Protein AF-A0A268THH8-F1 (afdb_monomer_lite)

Structure (mmCIF, N/CA/C/O backbone):
data_AF-A0A268THH8-F1
#
_entry.id   AF-A0A268THH8-F1
#
loop_
_atom_site.group_PDB
_atom_site.id
_atom_site.type_symbol
_atom_site.label_atom_id
_atom_site.label_alt_id
_atom_site.label_comp_id
_atom_site.label_asym_id
_atom_site.label_entity_id
_atom_site.label_seq_id
_atom_site.pdbx_PDB_ins_code
_atom_site.Cartn_x
_atom_site.Cartn_y
_atom_site.Cartn_z
_atom_site.occupancy
_atom_site.B_iso_or_equiv
_atom_site.auth_seq_id
_atom_site.auth_comp_id
_atom_site.auth_asym_id
_atom_site.auth_atom_id
_atom_site.pdbx_PDB_model_num
ATOM 1 N N . MET A 1 1 ? 38.095 21.723 -125.539 1.00 43.06 1 MET A N 1
ATOM 2 C CA . MET A 1 1 ? 37.570 22.147 -124.228 1.00 43.06 1 MET A CA 1
ATOM 3 C C . MET A 1 1 ? 36.608 21.056 -123.810 1.00 43.06 1 MET A C 1
ATOM 5 O O . MET A 1 1 ? 35.495 21.063 -124.298 1.00 43.06 1 MET A O 1
ATOM 9 N N . GLU A 1 2 ? 37.056 20.049 -123.059 1.00 25.75 2 GLU A N 1
ATOM 10 C CA . GLU A 1 2 ? 36.154 18.984 -122.608 1.00 25.75 2 GLU A CA 1
ATOM 11 C C . GLU A 1 2 ? 36.710 18.258 -121.380 1.00 25.75 2 GLU A C 1
ATOM 13 O O . GLU A 1 2 ? 37.917 18.164 -121.167 1.00 25.75 2 GLU A O 1
ATOM 18 N N . SER A 1 3 ? 35.766 17.885 -120.527 1.00 27.11 3 SER A N 1
ATOM 19 C CA . SER A 1 3 ? 35.849 17.732 -119.078 1.00 27.11 3 SER A CA 1
ATOM 20 C C . SER A 1 3 ? 36.707 16.555 -118.596 1.00 27.11 3 SER A C 1
ATOM 22 O O . SER A 1 3 ? 36.557 15.421 -119.047 1.00 27.11 3 SER A O 1
ATOM 24 N N . LYS A 1 4 ? 37.564 16.822 -117.601 1.00 27.62 4 LYS A N 1
ATOM 25 C CA . LYS A 1 4 ? 38.301 15.819 -116.823 1.00 27.62 4 LYS A CA 1
ATOM 26 C C . LYS A 1 4 ? 37.377 15.293 -115.716 1.00 27.62 4 LYS A C 1
ATOM 28 O O . LYS A 1 4 ? 37.029 16.037 -114.802 1.00 27.62 4 LYS A O 1
ATOM 33 N N . LYS A 1 5 ? 36.984 14.018 -115.785 1.00 30.06 5 LYS A N 1
ATOM 34 C CA . LYS A 1 5 ? 36.234 13.336 -114.717 1.00 30.06 5 LYS A CA 1
ATOM 35 C C . LYS A 1 5 ? 37.230 12.652 -113.775 1.00 30.06 5 LYS A C 1
ATOM 37 O O . LYS A 1 5 ? 37.920 11.721 -114.179 1.00 30.06 5 LYS A O 1
ATOM 42 N N . THR A 1 6 ? 37.323 13.138 -112.540 1.00 28.67 6 THR A N 1
ATOM 43 C CA . THR A 1 6 ? 38.153 12.558 -111.473 1.00 28.67 6 THR A CA 1
ATOM 44 C C . THR A 1 6 ? 37.321 11.558 -110.670 1.00 28.67 6 THR A C 1
ATOM 46 O O . THR A 1 6 ? 36.225 11.889 -110.223 1.00 28.67 6 THR A O 1
ATOM 49 N N . LEU A 1 7 ? 37.842 10.344 -110.487 1.00 25.58 7 LEU A N 1
ATOM 50 C CA . LEU A 1 7 ? 37.339 9.345 -109.542 1.00 25.58 7 LEU A CA 1
ATOM 51 C C . LEU A 1 7 ? 38.222 9.397 -108.291 1.00 25.58 7 LEU A C 1
ATOM 53 O O . LEU A 1 7 ? 39.427 9.176 -108.384 1.00 25.58 7 LEU A O 1
ATOM 57 N N . THR A 1 8 ? 37.620 9.688 -107.139 1.00 30.06 8 THR A N 1
ATOM 58 C CA . THR A 1 8 ? 38.293 9.710 -105.833 1.00 30.06 8 THR A CA 1
ATOM 59 C C . THR A 1 8 ? 37.638 8.657 -104.939 1.00 30.06 8 THR A C 1
ATOM 61 O O . THR A 1 8 ? 36.431 8.717 -104.712 1.00 30.06 8 THR A O 1
ATOM 64 N N . LEU A 1 9 ? 38.415 7.684 -104.453 1.00 33.16 9 LEU A N 1
ATOM 65 C CA . LEU A 1 9 ? 37.983 6.654 -103.497 1.00 33.16 9 LEU A CA 1
ATOM 66 C C . LEU A 1 9 ? 38.322 7.098 -102.060 1.00 33.16 9 LEU A C 1
ATOM 68 O O . LEU A 1 9 ? 39.436 7.543 -101.799 1.00 33.16 9 LEU A O 1
ATOM 72 N N . SER A 1 10 ? 37.363 6.982 -101.135 1.00 35.00 10 SER A N 1
ATOM 73 C CA . SER A 1 10 ? 37.462 7.384 -99.720 1.00 35.00 10 SER A CA 1
ATOM 74 C C . SER A 1 10 ? 37.793 6.195 -98.799 1.00 35.00 10 SER A C 1
ATOM 76 O O . SER A 1 10 ? 36.967 5.293 -98.677 1.00 35.00 10 SER A O 1
ATOM 78 N N . GLY A 1 11 ? 38.958 6.198 -98.132 1.00 38.00 11 GLY A N 1
ATOM 79 C CA . GLY A 1 11 ? 39.484 5.053 -97.360 1.00 38.00 11 GLY A CA 1
ATOM 80 C C . GLY A 1 11 ? 39.264 5.037 -95.833 1.00 38.00 11 GLY A C 1
ATOM 81 O O . GLY A 1 11 ? 39.164 3.954 -95.270 1.00 38.00 11 GLY A O 1
ATOM 82 N N . ASP A 1 12 ? 39.111 6.173 -95.141 1.00 41.56 12 ASP A N 1
ATOM 83 C CA . ASP A 1 12 ? 39.174 6.175 -93.656 1.00 41.56 12 ASP A CA 1
ATOM 84 C C . ASP A 1 12 ? 37.846 5.883 -92.929 1.00 41.56 12 ASP A C 1
ATOM 86 O O . ASP A 1 12 ? 37.828 5.362 -91.812 1.00 41.56 12 ASP A O 1
ATOM 90 N N . LYS A 1 13 ? 36.695 6.163 -93.553 1.00 43.41 13 LYS A N 1
ATOM 91 C CA . LYS A 1 13 ? 35.380 5.829 -92.967 1.00 43.41 13 LYS A CA 1
ATOM 92 C C . LYS A 1 13 ? 35.040 4.342 -93.080 1.00 43.41 13 LYS A C 1
ATOM 94 O O . LYS A 1 13 ? 34.361 3.808 -92.214 1.00 43.41 13 LYS A O 1
ATOM 99 N N . LEU A 1 14 ? 35.519 3.674 -94.128 1.00 41.09 14 LEU A N 1
ATOM 100 C CA . LEU A 1 14 ? 35.218 2.262 -94.366 1.00 41.09 14 LEU A CA 1
ATOM 101 C C . LEU A 1 14 ? 35.964 1.347 -93.389 1.00 41.09 14 LEU A C 1
ATOM 103 O O . LEU A 1 14 ? 35.382 0.366 -92.942 1.00 41.09 14 LEU A O 1
ATOM 107 N N . LEU A 1 15 ? 37.197 1.690 -92.993 1.00 43.69 15 LEU A N 1
ATOM 108 C CA . LEU A 1 15 ? 37.940 0.929 -91.982 1.00 43.69 15 LEU A CA 1
ATOM 109 C C . LEU A 1 15 ? 37.315 1.028 -90.583 1.00 43.69 15 LEU A C 1
ATOM 111 O O . LEU A 1 15 ? 37.292 0.032 -89.866 1.00 43.69 15 LEU A O 1
ATOM 115 N N . SER A 1 16 ? 36.781 2.191 -90.193 1.00 57.25 16 SER A N 1
ATOM 116 C CA . SER A 1 16 ? 36.163 2.351 -88.868 1.00 57.25 16 SER A CA 1
ATOM 117 C C . SER A 1 16 ? 34.800 1.666 -88.766 1.00 57.25 16 SER A C 1
ATOM 119 O O . SER A 1 16 ? 34.528 1.035 -87.749 1.00 57.25 16 SER A O 1
ATOM 121 N N . GLU A 1 17 ? 33.979 1.702 -89.818 1.00 61.44 17 GLU A N 1
ATOM 122 C CA . GLU A 1 17 ? 32.711 0.958 -89.858 1.00 61.44 17 GLU A CA 1
ATOM 123 C C . GLU A 1 17 ? 32.930 -0.555 -90.006 1.00 61.44 17 GLU A C 1
ATOM 125 O O . GLU A 1 17 ? 32.267 -1.333 -89.326 1.00 61.44 17 GLU A O 1
ATOM 130 N N . ALA A 1 18 ? 33.918 -0.992 -90.797 1.00 60.06 18 ALA A N 1
ATOM 131 C CA . ALA A 1 18 ? 34.290 -2.405 -90.874 1.00 60.06 18 ALA A CA 1
ATOM 132 C C . ALA A 1 18 ? 34.824 -2.935 -89.534 1.00 60.06 18 ALA A C 1
ATOM 134 O O . ALA A 1 18 ? 34.497 -4.051 -89.152 1.00 60.06 18 ALA A O 1
ATOM 135 N N . MET A 1 19 ? 35.602 -2.139 -88.792 1.00 61.25 19 MET A N 1
ATOM 136 C CA . MET A 1 19 ? 36.113 -2.520 -87.470 1.00 61.25 19 MET A CA 1
ATOM 137 C C . MET A 1 19 ? 35.009 -2.542 -86.405 1.00 61.25 19 MET A C 1
ATOM 139 O O . MET A 1 19 ? 34.979 -3.436 -85.563 1.00 61.25 19 MET A O 1
ATOM 143 N N . LYS A 1 20 ? 34.077 -1.586 -86.458 1.00 67.94 20 LYS A N 1
ATOM 144 C CA . LYS A 1 20 ? 32.868 -1.573 -85.625 1.00 67.94 20 LYS A CA 1
ATOM 145 C C . LYS A 1 20 ? 32.012 -2.813 -85.861 1.00 67.94 20 LYS A C 1
ATOM 147 O O . LYS A 1 20 ? 31.662 -3.507 -84.909 1.00 67.94 20 LYS A O 1
ATOM 152 N N . GLU A 1 21 ? 31.743 -3.133 -87.124 1.00 71.00 21 GLU A N 1
ATOM 153 C CA . GLU A 1 21 ? 30.972 -4.321 -87.479 1.00 71.00 21 GLU A CA 1
ATOM 154 C C . GLU A 1 21 ? 31.738 -5.609 -87.141 1.00 71.00 21 GLU A C 1
ATOM 156 O O . GLU A 1 21 ? 31.138 -6.552 -86.631 1.00 71.00 21 GLU A O 1
ATOM 161 N N . ALA A 1 22 ? 33.064 -5.643 -87.319 1.00 70.56 22 ALA A N 1
ATOM 162 C CA . ALA A 1 22 ? 33.905 -6.774 -86.927 1.00 70.56 22 ALA A CA 1
ATOM 163 C C . ALA A 1 22 ? 33.900 -7.010 -85.410 1.00 70.56 22 ALA A C 1
ATOM 165 O O . ALA A 1 22 ? 33.814 -8.154 -84.983 1.00 70.56 22 ALA A O 1
ATOM 166 N N . LEU A 1 23 ? 33.932 -5.960 -84.583 1.00 70.44 23 LEU A N 1
ATOM 167 C CA . LEU A 1 23 ? 33.828 -6.107 -83.128 1.00 70.44 23 LEU A CA 1
ATOM 168 C C . LEU A 1 23 ? 32.426 -6.565 -82.724 1.00 70.44 23 LEU A C 1
ATOM 170 O O . LEU A 1 23 ? 32.294 -7.546 -82.000 1.00 70.44 23 LEU A O 1
ATOM 174 N N . LYS A 1 24 ? 31.386 -5.917 -83.258 1.00 77.50 24 LYS A N 1
ATOM 175 C CA . LYS A 1 24 ? 29.979 -6.249 -83.001 1.00 77.50 24 LYS A CA 1
ATOM 176 C C . LYS A 1 24 ? 29.630 -7.695 -83.365 1.00 77.50 24 LYS A C 1
ATOM 178 O O . LYS A 1 24 ? 28.868 -8.344 -82.649 1.00 77.50 24 LYS A O 1
ATOM 183 N N . THR A 1 25 ? 30.144 -8.185 -84.493 1.00 78.00 25 THR A N 1
ATOM 184 C CA . THR A 1 25 ? 29.835 -9.525 -85.013 1.00 78.00 25 THR A CA 1
ATOM 185 C C . THR A 1 25 ? 30.842 -10.589 -84.596 1.00 78.00 25 THR A C 1
ATOM 187 O O . THR A 1 25 ? 30.460 -11.758 -84.559 1.00 78.00 25 THR A O 1
ATOM 190 N N . GLY A 1 26 ? 32.078 -10.204 -84.275 1.00 78.81 26 GLY A N 1
ATOM 191 C CA . GLY A 1 26 ? 33.175 -11.103 -83.922 1.00 78.81 26 GLY A CA 1
ATOM 192 C C . GLY A 1 26 ? 33.087 -11.653 -82.505 1.00 78.81 26 GLY A C 1
ATOM 193 O O . GLY A 1 26 ? 33.489 -12.788 -82.288 1.00 78.81 26 GLY A O 1
ATOM 194 N N . VAL A 1 27 ? 32.505 -10.906 -81.561 1.00 83.38 27 VAL A N 1
ATOM 195 C CA . VAL A 1 27 ? 32.244 -11.415 -80.209 1.00 83.38 27 VAL A CA 1
ATOM 196 C C . VAL A 1 27 ? 30.966 -12.254 -80.210 1.00 83.38 27 VAL A C 1
ATOM 198 O O . VAL A 1 27 ? 29.888 -11.760 -80.555 1.00 83.38 27 VAL A O 1
ATOM 201 N N . LYS A 1 28 ? 31.078 -13.518 -79.801 1.00 85.81 28 LYS A N 1
ATOM 202 C CA . LYS A 1 28 ? 29.965 -14.481 -79.814 1.00 85.81 28 LYS A CA 1
ATOM 203 C C . LYS A 1 28 ? 29.727 -15.164 -78.486 1.00 85.81 28 LYS A C 1
ATOM 205 O O . LYS A 1 28 ? 28.576 -15.449 -78.174 1.00 85.81 28 LYS A O 1
ATOM 210 N N . ASN A 1 29 ? 30.776 -15.361 -77.697 1.00 87.75 29 ASN A N 1
ATOM 211 C CA . ASN A 1 29 ? 30.672 -15.991 -76.389 1.00 87.75 29 ASN A CA 1
ATOM 212 C C . ASN A 1 29 ? 31.279 -15.082 -75.318 1.00 87.75 29 ASN A C 1
ATOM 214 O O . ASN A 1 29 ? 32.017 -14.139 -75.611 1.00 87.75 29 ASN A O 1
ATOM 218 N N . PHE A 1 30 ? 30.974 -15.379 -74.064 1.00 87.88 30 PHE A N 1
ATOM 219 C CA . PHE A 1 30 ? 31.673 -14.819 -72.919 1.00 87.88 30 PHE A CA 1
ATOM 220 C C . PHE A 1 30 ? 32.056 -15.926 -71.946 1.00 87.88 30 PHE A C 1
ATOM 222 O O . PHE A 1 30 ? 31.345 -16.926 -71.845 1.00 87.88 30 PHE A O 1
ATOM 229 N N . SER A 1 31 ? 33.141 -15.726 -71.200 1.00 87.81 31 SER A N 1
ATOM 230 C CA . SER A 1 31 ? 33.488 -16.569 -70.055 1.00 87.81 31 SER A CA 1
ATOM 231 C C . SER A 1 31 ? 33.681 -15.739 -68.794 1.00 87.81 31 SER A C 1
ATOM 233 O O . SER A 1 31 ? 34.175 -14.612 -68.837 1.00 87.81 31 SER A O 1
ATOM 235 N N . LEU A 1 32 ? 33.307 -16.307 -67.654 1.00 87.12 32 LEU A N 1
ATOM 236 C CA . LEU A 1 32 ? 33.483 -15.707 -66.337 1.00 87.12 32 LEU A CA 1
ATOM 237 C C . LEU A 1 32 ? 34.675 -16.351 -65.644 1.00 87.12 32 LEU A C 1
ATOM 239 O O . LEU A 1 32 ? 34.735 -17.574 -65.547 1.00 87.12 32 LEU A O 1
ATOM 243 N N . LEU A 1 33 ? 35.601 -15.538 -65.141 1.00 87.81 33 LEU A N 1
ATOM 244 C CA . LEU A 1 33 ? 36.728 -16.003 -64.337 1.00 87.81 33 LEU A CA 1
ATOM 245 C C . LEU A 1 33 ? 36.459 -15.707 -62.870 1.00 87.81 33 LEU A C 1
ATOM 247 O O . LEU A 1 33 ? 36.133 -14.569 -62.514 1.00 87.81 33 LEU A O 1
ATOM 251 N N . GLY A 1 34 ? 36.624 -16.708 -62.012 1.00 87.44 34 GLY A N 1
ATOM 252 C CA . GLY A 1 34 ? 36.290 -16.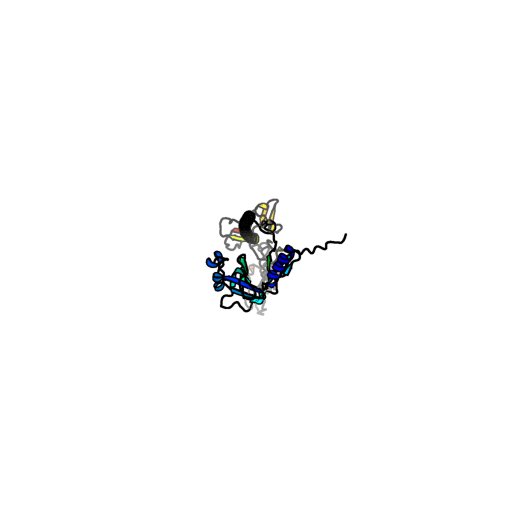560 -60.605 1.00 87.44 34 GLY A CA 1
ATOM 253 C C . GLY A 1 34 ? 36.880 -17.609 -59.674 1.00 87.44 34 GLY A C 1
ATOM 254 O O . GLY A 1 34 ? 37.457 -18.607 -60.095 1.00 87.44 34 GLY A O 1
ATOM 255 N N . ALA A 1 35 ? 36.709 -17.362 -58.378 1.00 86.88 35 ALA A N 1
ATOM 256 C CA . ALA A 1 35 ? 37.204 -18.202 -57.294 1.00 86.88 35 ALA A CA 1
ATOM 257 C C . ALA A 1 35 ? 36.156 -18.353 -56.183 1.00 86.88 35 ALA A C 1
ATOM 259 O O . ALA A 1 35 ? 35.132 -17.670 -56.158 1.00 86.88 35 ALA A O 1
ATOM 260 N N . LYS A 1 36 ? 36.398 -19.268 -55.239 1.00 84.19 36 LYS A N 1
ATOM 261 C CA . LYS A 1 36 ? 35.507 -19.482 -54.082 1.00 84.19 36 LYS A CA 1
ATOM 262 C C . LYS A 1 36 ? 35.609 -18.380 -53.030 1.00 84.19 36 LYS A C 1
ATOM 264 O O . LYS A 1 36 ? 34.685 -18.197 -52.247 1.00 84.19 36 LYS A O 1
ATOM 269 N N . THR A 1 37 ? 36.732 -17.673 -52.981 1.00 83.75 37 THR A N 1
ATOM 270 C CA . THR A 1 37 ? 36.989 -16.633 -51.983 1.00 83.75 37 THR A CA 1
ATOM 271 C C . THR A 1 37 ? 37.084 -15.274 -52.660 1.00 83.75 37 THR A C 1
ATOM 273 O O . THR A 1 37 ? 37.386 -15.173 -53.845 1.00 83.75 37 THR A O 1
ATOM 276 N N . SER A 1 38 ? 36.830 -14.218 -51.893 1.00 83.62 38 SER A N 1
ATOM 277 C CA . SER A 1 38 ? 36.920 -12.828 -52.352 1.00 83.62 38 SER A CA 1
ATOM 278 C C . SER A 1 38 ? 38.344 -12.256 -52.329 1.00 83.62 38 SER A C 1
ATOM 280 O O . SER A 1 38 ? 38.541 -11.092 -52.700 1.00 83.62 38 SER A O 1
ATOM 282 N N . ASN A 1 39 ? 39.337 -13.065 -51.935 1.00 86.00 39 ASN A N 1
ATOM 283 C CA . ASN A 1 39 ? 40.746 -12.691 -51.795 1.00 86.00 39 ASN A CA 1
ATOM 284 C C . ASN A 1 39 ? 41.694 -13.699 -52.475 1.00 86.00 39 ASN A C 1
ATOM 286 O O . ASN A 1 39 ? 42.775 -13.967 -51.960 1.00 86.00 39 ASN A O 1
ATOM 290 N N . ASP A 1 40 ? 41.294 -14.280 -53.606 1.00 85.38 40 ASP A N 1
ATOM 291 C CA . ASP A 1 40 ? 42.174 -15.149 -54.392 1.00 85.38 40 ASP A CA 1
ATOM 292 C C . ASP A 1 40 ? 43.378 -14.355 -54.938 1.00 85.38 40 ASP A C 1
ATOM 294 O O . ASP A 1 40 ? 43.222 -13.480 -55.790 1.00 85.38 40 ASP A O 1
ATOM 298 N N . GLU A 1 41 ? 44.579 -14.611 -54.410 1.00 84.50 41 GLU A N 1
ATOM 299 C CA . GLU A 1 41 ? 45.791 -13.852 -54.754 1.00 84.50 41 GLU A CA 1
ATOM 300 C C . GLU A 1 41 ? 46.227 -14.046 -56.212 1.00 84.50 41 GLU A C 1
ATOM 302 O O . GLU A 1 41 ? 46.845 -13.147 -56.786 1.00 84.50 41 GLU A O 1
ATOM 307 N N . THR A 1 42 ? 45.894 -15.186 -56.824 1.00 84.44 42 THR A N 1
ATOM 308 C CA . THR A 1 42 ? 46.227 -15.478 -58.222 1.00 84.44 42 THR A CA 1
ATOM 309 C C . THR A 1 42 ? 45.354 -14.653 -59.154 1.00 84.44 42 THR A C 1
ATOM 311 O O . THR A 1 42 ? 45.878 -13.979 -60.036 1.00 84.44 42 THR A O 1
ATOM 314 N N . LEU A 1 43 ? 44.041 -14.624 -58.917 1.00 84.25 43 LEU A N 1
ATOM 315 C CA . LEU A 1 43 ? 43.130 -13.788 -59.697 1.00 84.25 43 LEU A CA 1
ATOM 316 C C . LEU A 1 43 ? 43.312 -12.295 -59.413 1.00 84.25 43 LEU A C 1
ATOM 318 O O . LEU A 1 43 ? 43.155 -11.486 -60.317 1.00 84.25 43 LEU A O 1
ATOM 322 N N . LEU A 1 44 ? 43.690 -11.900 -58.196 1.00 83.44 44 LEU A N 1
ATOM 323 C CA . LEU A 1 44 ? 43.967 -10.491 -57.886 1.00 83.44 44 LEU A CA 1
ATOM 324 C C . LEU A 1 44 ? 45.184 -9.928 -58.628 1.00 83.44 44 LEU A C 1
ATOM 326 O O . LEU A 1 44 ? 45.237 -8.722 -58.862 1.00 83.44 44 LEU A O 1
ATOM 330 N N . ASN A 1 45 ? 46.140 -10.787 -58.981 1.00 82.00 45 ASN A N 1
ATOM 331 C CA . ASN A 1 45 ? 47.381 -10.410 -59.654 1.00 82.00 45 ASN A CA 1
ATOM 332 C C . ASN A 1 45 ? 47.496 -11.037 -61.052 1.00 82.00 45 ASN A C 1
ATOM 334 O O . ASN A 1 45 ? 48.603 -11.167 -61.575 1.00 82.00 45 ASN A O 1
ATOM 338 N N . LEU A 1 46 ? 46.371 -11.459 -61.637 1.00 80.56 46 LEU A N 1
ATOM 339 C CA . LEU A 1 46 ? 46.359 -12.166 -62.909 1.00 80.56 46 LEU A CA 1
ATOM 340 C C . LEU A 1 46 ? 46.898 -11.261 -64.019 1.00 80.56 46 LEU A C 1
ATOM 342 O O . LEU A 1 46 ? 46.366 -10.176 -64.268 1.00 80.56 46 LEU A O 1
ATOM 346 N N . ASP A 1 47 ? 47.939 -11.728 -64.702 1.00 79.44 47 ASP A N 1
ATOM 347 C CA . ASP A 1 47 ? 48.456 -11.060 -65.888 1.00 79.44 47 ASP A CA 1
ATOM 348 C C . ASP A 1 47 ? 47.460 -11.237 -67.036 1.00 79.44 47 ASP A C 1
ATOM 350 O O . ASP A 1 47 ? 47.354 -12.307 -67.640 1.00 79.44 47 ASP A O 1
ATOM 354 N N . THR A 1 48 ? 46.719 -10.173 -67.343 1.00 72.12 48 THR A N 1
ATOM 355 C CA . THR A 1 48 ? 45.687 -10.198 -68.381 1.00 72.12 48 THR A CA 1
ATOM 356 C C . THR A 1 48 ? 46.249 -10.312 -69.799 1.00 72.12 48 THR A C 1
ATOM 358 O O . THR A 1 48 ? 45.477 -10.433 -70.749 1.00 72.12 48 THR A O 1
ATOM 361 N N . THR A 1 49 ? 47.577 -10.291 -69.959 1.00 69.88 49 THR A N 1
ATOM 362 C CA . THR A 1 49 ? 48.252 -10.514 -71.242 1.00 69.88 49 THR A CA 1
ATOM 363 C C . THR A 1 49 ? 48.574 -11.988 -71.508 1.00 69.88 49 THR A C 1
ATOM 365 O O . THR A 1 49 ? 48.844 -12.347 -72.654 1.00 69.88 49 THR A O 1
ATOM 368 N N . ASN A 1 50 ? 48.486 -12.860 -70.493 1.00 74.06 50 ASN A N 1
ATOM 369 C CA . ASN A 1 50 ? 48.737 -14.295 -70.622 1.00 74.06 50 ASN A CA 1
ATOM 370 C C . ASN A 1 50 ? 47.435 -15.113 -70.557 1.00 74.06 50 ASN A C 1
ATOM 372 O O . ASN A 1 50 ? 46.961 -15.496 -69.486 1.00 74.06 50 ASN A O 1
ATOM 376 N N . ILE A 1 51 ? 46.893 -15.431 -71.733 1.00 68.31 51 ILE A N 1
ATOM 377 C CA . ILE A 1 51 ? 45.610 -16.129 -71.897 1.00 68.31 51 ILE A CA 1
ATOM 378 C C . ILE A 1 51 ? 45.648 -17.566 -71.338 1.00 68.31 51 ILE A C 1
ATOM 380 O O . ILE A 1 51 ? 44.632 -18.051 -70.842 1.00 68.31 51 ILE A O 1
ATOM 384 N N . GLU A 1 52 ? 46.801 -18.248 -71.344 1.00 72.62 52 GLU A N 1
ATOM 385 C CA . GLU A 1 52 ? 46.912 -19.620 -70.811 1.00 72.62 52 GLU A CA 1
ATOM 386 C C . GLU A 1 52 ? 46.621 -19.686 -69.304 1.00 72.62 52 GLU A C 1
ATOM 388 O O . GLU A 1 52 ? 46.115 -20.695 -68.807 1.00 72.62 52 GLU A O 1
ATOM 393 N N . GLY A 1 53 ? 46.863 -18.585 -68.585 1.00 72.94 53 GLY A N 1
ATOM 394 C CA . GLY A 1 53 ? 46.559 -18.455 -67.162 1.00 72.94 53 GLY A CA 1
ATOM 395 C C . GLY A 1 53 ? 45.065 -18.389 -66.842 1.00 72.94 53 GLY A C 1
ATOM 396 O O . GLY A 1 53 ? 44.703 -18.440 -65.673 1.00 72.94 53 GLY A O 1
ATOM 397 N N . PHE A 1 54 ? 44.180 -18.272 -67.838 1.00 80.62 54 PHE A N 1
ATOM 398 C CA . PHE A 1 54 ? 42.746 -18.063 -67.609 1.00 80.62 54 PHE A CA 1
ATOM 399 C C . PHE A 1 54 ? 41.970 -19.367 -67.454 1.00 80.62 54 PHE A C 1
ATOM 401 O O . PHE A 1 54 ? 41.068 -19.442 -66.621 1.00 80.62 54 PHE A O 1
ATOM 408 N N . THR A 1 55 ? 42.331 -20.394 -68.226 1.00 80.81 55 THR A N 1
ATOM 409 C CA . THR A 1 55 ? 41.620 -21.680 -68.305 1.00 80.81 55 THR A CA 1
ATOM 410 C C . THR A 1 55 ? 41.329 -22.320 -66.941 1.00 80.81 55 THR A C 1
ATOM 412 O O . THR A 1 55 ? 40.191 -22.741 -66.736 1.00 80.81 55 THR A O 1
ATOM 415 N N . PRO A 1 56 ? 42.269 -22.355 -65.970 1.00 82.25 56 PRO A N 1
ATOM 416 C CA . PRO A 1 56 ? 42.016 -22.961 -64.658 1.00 82.25 56 PRO A CA 1
ATOM 417 C C . PRO A 1 56 ? 40.970 -22.221 -63.814 1.00 82.25 56 PRO A C 1
ATOM 419 O O . PRO A 1 56 ? 40.475 -22.772 -62.833 1.00 82.25 56 PRO A O 1
ATOM 422 N N . HIS A 1 57 ? 40.656 -20.974 -64.167 1.00 84.75 57 HIS A N 1
ATOM 423 C CA . HIS A 1 57 ? 39.786 -20.091 -63.397 1.00 84.75 57 HIS A CA 1
ATOM 424 C C . HIS A 1 57 ? 38.452 -19.799 -64.087 1.00 84.75 57 HIS A C 1
ATOM 426 O O . HIS A 1 57 ? 37.662 -19.015 -63.559 1.00 84.75 57 HIS A O 1
ATOM 432 N N . ILE A 1 58 ? 38.186 -20.402 -65.252 1.00 85.88 58 ILE A N 1
ATOM 433 C CA . ILE A 1 58 ? 36.898 -20.263 -65.932 1.00 85.88 58 ILE A CA 1
ATOM 434 C C . ILE A 1 58 ? 35.828 -20.973 -65.101 1.00 85.88 58 ILE A C 1
ATOM 436 O O . ILE A 1 58 ? 35.872 -22.181 -64.891 1.00 85.88 58 ILE A O 1
ATOM 440 N N . VAL A 1 59 ? 34.863 -20.193 -64.624 1.00 82.06 59 VAL A N 1
ATOM 441 C CA . VAL A 1 59 ? 33.725 -20.653 -63.824 1.00 82.06 59 VAL A CA 1
ATOM 442 C C . VAL A 1 59 ? 32.544 -21.032 -64.708 1.00 82.06 59 VAL A C 1
ATOM 444 O O . VAL A 1 59 ? 31.824 -21.967 -64.383 1.00 82.06 59 VAL A O 1
ATOM 447 N N . ALA A 1 60 ? 32.321 -20.291 -65.793 1.00 81.56 60 ALA A N 1
ATOM 448 C CA . ALA A 1 60 ? 31.239 -20.557 -66.732 1.00 81.56 60 ALA A CA 1
ATOM 449 C C . ALA A 1 60 ? 31.515 -19.889 -68.082 1.00 81.56 60 ALA A C 1
ATOM 451 O O . ALA A 1 60 ? 32.183 -18.851 -68.133 1.00 81.56 60 ALA A O 1
ATOM 452 N N . THR A 1 61 ? 30.938 -20.442 -69.147 1.00 85.06 61 THR A N 1
ATOM 453 C CA . THR A 1 61 ? 30.976 -19.889 -70.506 1.00 85.06 61 THR A CA 1
ATOM 454 C C . THR A 1 61 ? 29.569 -19.927 -71.093 1.00 85.06 61 THR A C 1
ATOM 456 O O . THR A 1 61 ? 28.839 -20.885 -70.877 1.00 85.06 61 THR A O 1
ATOM 459 N N . SER A 1 62 ? 29.157 -18.894 -71.825 1.00 85.69 62 SER A N 1
ATOM 460 C CA . SER A 1 62 ? 27.859 -18.889 -72.513 1.00 85.69 62 SER A CA 1
ATOM 461 C C . SER A 1 62 ? 27.898 -18.053 -73.786 1.00 85.69 62 SER A C 1
ATOM 463 O O . SER A 1 62 ? 28.752 -17.184 -73.967 1.00 85.69 62 SER A O 1
ATOM 465 N N . GLN A 1 63 ? 26.936 -18.313 -74.669 1.00 86.25 63 GLN A N 1
ATOM 466 C CA . GLN A 1 63 ? 26.718 -17.530 -75.879 1.00 86.25 63 GLN A CA 1
ATOM 467 C C . GLN A 1 63 ? 26.112 -16.158 -75.556 1.00 86.25 63 GLN A C 1
ATOM 469 O O . GLN A 1 63 ? 25.315 -16.009 -74.625 1.00 86.25 63 GLN A O 1
ATOM 474 N N . LEU A 1 64 ? 26.472 -15.166 -76.367 1.00 82.38 64 LEU A N 1
ATOM 475 C CA . LEU A 1 64 ? 25.902 -13.823 -76.394 1.00 82.38 64 LEU A CA 1
ATOM 476 C C . LEU A 1 64 ? 24.871 -13.716 -77.518 1.00 82.38 64 LEU A C 1
ATOM 478 O O . LEU A 1 64 ? 25.060 -14.252 -78.607 1.00 82.38 64 LEU A O 1
ATOM 482 N N . GLU A 1 65 ? 23.819 -12.928 -77.302 1.00 66.25 65 GLU A N 1
ATOM 483 C CA . GLU A 1 65 ? 22.764 -12.692 -78.304 1.00 66.25 65 GLU A CA 1
ATOM 484 C C . GLU A 1 65 ? 23.146 -11.661 -79.392 1.00 66.25 65 GLU A C 1
ATOM 486 O O . GLU A 1 65 ? 22.302 -11.259 -80.185 1.00 66.25 65 GLU A O 1
ATOM 491 N N . ALA A 1 66 ? 24.440 -11.330 -79.499 1.00 69.69 66 ALA A N 1
ATOM 492 C CA . ALA A 1 66 ? 25.079 -10.291 -80.321 1.00 69.69 66 ALA A CA 1
ATOM 493 C C . ALA A 1 66 ? 25.172 -8.899 -79.672 1.00 69.69 66 ALA A C 1
ATOM 495 O O . ALA A 1 66 ? 24.334 -8.481 -78.875 1.00 69.69 66 ALA A O 1
ATOM 496 N N . GLY A 1 67 ? 26.240 -8.176 -80.023 1.00 77.75 67 GLY A N 1
ATOM 497 C CA . GLY A 1 67 ? 26.425 -6.786 -79.619 1.00 77.75 67 GLY A CA 1
ATOM 498 C C . GLY A 1 67 ? 25.547 -5.832 -80.420 1.00 77.75 67 GLY A C 1
ATOM 499 O O . GLY A 1 67 ? 25.261 -6.057 -81.599 1.00 77.75 67 GLY A O 1
ATOM 500 N N . PHE A 1 68 ? 25.160 -4.725 -79.799 1.00 80.62 68 PHE A N 1
ATOM 501 C CA . PHE A 1 68 ? 24.419 -3.652 -80.454 1.00 80.62 68 PHE A CA 1
ATOM 502 C C . PHE A 1 68 ? 24.982 -2.286 -80.070 1.00 80.62 68 PHE A C 1
ATOM 504 O O . PHE A 1 68 ? 25.559 -2.113 -79.000 1.00 80.62 68 PHE A O 1
ATOM 511 N N . TYR A 1 69 ? 24.820 -1.305 -80.955 1.00 79.06 69 TYR A N 1
ATOM 512 C CA . TYR A 1 69 ? 25.106 0.087 -80.627 1.00 79.06 69 TYR A CA 1
ATOM 513 C C . TYR A 1 69 ? 23.870 0.694 -79.974 1.00 79.06 69 TYR A C 1
ATOM 515 O O . TYR A 1 69 ? 22.778 0.595 -80.535 1.00 79.06 69 TYR A O 1
ATOM 523 N N . ASP A 1 70 ? 24.030 1.275 -78.787 1.00 76.50 70 ASP A N 1
ATOM 524 C CA . ASP A 1 70 ? 22.934 1.979 -78.122 1.00 76.50 70 ASP A CA 1
ATOM 525 C C . ASP A 1 70 ? 22.647 3.341 -78.782 1.00 76.50 70 ASP A C 1
ATOM 527 O O . ASP A 1 70 ? 23.306 3.742 -79.744 1.00 76.50 70 ASP A O 1
ATOM 531 N N . GLU A 1 71 ? 21.651 4.065 -78.268 1.00 73.50 71 GLU A N 1
ATOM 532 C CA . GLU A 1 71 ? 21.220 5.371 -78.797 1.00 73.50 71 GLU A CA 1
ATOM 533 C C . GLU A 1 71 ? 22.347 6.423 -78.839 1.00 73.50 71 GLU A C 1
ATOM 535 O O . GLU A 1 71 ? 22.258 7.393 -79.589 1.00 73.50 71 GLU A O 1
ATOM 540 N N . ASN A 1 72 ? 23.432 6.212 -78.084 1.00 70.62 72 ASN A N 1
ATOM 541 C CA . ASN A 1 72 ? 24.604 7.084 -78.041 1.00 70.62 72 ASN A CA 1
ATOM 542 C C . ASN A 1 72 ? 25.762 6.578 -78.921 1.00 70.62 72 ASN A C 1
ATOM 544 O O . ASN A 1 72 ? 26.856 7.144 -78.890 1.00 70.62 72 ASN A O 1
ATOM 548 N N . GLY A 1 73 ? 25.553 5.511 -79.698 1.00 69.31 73 GLY A N 1
ATOM 549 C CA . GLY A 1 73 ? 26.578 4.909 -80.549 1.00 69.31 73 GLY A CA 1
ATOM 550 C C . GLY A 1 73 ? 27.645 4.128 -79.777 1.00 69.31 73 GLY A C 1
ATOM 551 O O . GLY A 1 73 ? 28.744 3.925 -80.297 1.00 69.31 73 GLY A O 1
ATOM 552 N N . ILE A 1 74 ? 27.349 3.689 -78.549 1.00 74.62 74 ILE A N 1
ATOM 553 C CA . ILE A 1 74 ? 28.261 2.906 -77.704 1.00 74.62 74 ILE A CA 1
ATOM 554 C C . ILE A 1 74 ? 28.012 1.417 -77.950 1.00 74.62 74 ILE A C 1
ATOM 556 O O . ILE A 1 74 ? 26.868 0.962 -77.864 1.00 74.62 74 ILE A O 1
ATOM 560 N N . LEU A 1 75 ? 29.067 0.645 -78.245 1.00 79.19 75 LEU A N 1
ATOM 561 C CA . LEU A 1 75 ? 28.910 -0.797 -78.438 1.00 79.19 75 LEU A CA 1
ATOM 562 C C . LEU A 1 75 ? 28.619 -1.444 -77.083 1.00 79.19 75 LEU A C 1
ATOM 564 O O . LEU A 1 75 ? 29.310 -1.202 -76.092 1.00 79.19 75 LEU A O 1
ATOM 568 N N . THR A 1 76 ? 27.549 -2.225 -77.054 1.00 80.69 76 THR A N 1
ATOM 569 C CA . THR A 1 76 ? 26.973 -2.804 -75.851 1.00 80.69 76 THR A CA 1
ATOM 570 C C . THR A 1 76 ? 26.790 -4.303 -76.040 1.00 80.69 76 THR A C 1
ATOM 572 O O . THR A 1 76 ? 26.215 -4.739 -77.038 1.00 80.69 76 THR A O 1
ATOM 575 N N . TYR A 1 77 ? 27.253 -5.086 -75.065 1.00 84.12 77 TYR A N 1
ATOM 576 C CA . TYR A 1 77 ? 26.934 -6.507 -74.942 1.00 84.12 77 TYR A CA 1
ATOM 577 C C . TYR A 1 77 ? 26.070 -6.749 -73.714 1.00 84.12 77 TYR A C 1
ATOM 579 O O . TYR A 1 77 ? 26.332 -6.205 -72.638 1.00 84.12 77 TYR A O 1
ATOM 587 N N . THR A 1 78 ? 25.081 -7.616 -73.881 1.00 83.12 78 THR A N 1
ATOM 588 C CA . THR A 1 78 ? 24.202 -8.081 -72.815 1.00 83.12 78 THR A CA 1
ATOM 589 C C . THR A 1 78 ? 24.507 -9.546 -72.533 1.00 83.12 78 THR A C 1
ATOM 591 O O . THR A 1 78 ? 24.361 -10.406 -73.397 1.00 83.12 78 THR A O 1
ATOM 594 N N . LEU A 1 79 ? 24.963 -9.807 -71.314 1.00 82.44 79 LEU A N 1
ATOM 595 C CA . LEU A 1 79 ? 25.271 -11.122 -70.782 1.00 82.44 79 LEU A CA 1
ATOM 596 C C . LEU A 1 79 ? 24.076 -11.564 -69.946 1.00 82.44 79 LEU A C 1
ATOM 598 O O . LEU A 1 79 ? 23.852 -11.045 -68.850 1.00 82.44 79 LEU A O 1
ATOM 602 N N . ASP A 1 80 ? 23.303 -12.504 -70.473 1.00 80.12 80 ASP A N 1
ATOM 603 C CA . ASP A 1 80 ? 22.201 -13.111 -69.739 1.00 80.12 80 ASP A CA 1
ATOM 604 C C . ASP A 1 80 ? 22.739 -14.213 -68.821 1.00 80.12 80 ASP A C 1
ATOM 606 O O . ASP A 1 80 ? 23.119 -15.299 -69.265 1.00 80.12 80 ASP A O 1
ATOM 610 N N . LEU A 1 81 ? 22.777 -13.924 -67.521 1.00 76.88 81 LEU A N 1
ATOM 611 C CA . LEU A 1 81 ? 23.252 -14.868 -66.519 1.00 76.88 81 LEU A CA 1
ATOM 612 C C . LEU A 1 81 ? 22.272 -16.020 -66.283 1.00 76.88 81 LEU A C 1
ATOM 614 O O . LEU A 1 81 ? 22.683 -17.065 -65.786 1.00 76.88 81 LEU A O 1
ATOM 618 N N . ALA A 1 82 ? 20.994 -15.882 -66.660 1.00 70.50 82 ALA A N 1
ATOM 619 C CA . ALA A 1 82 ? 20.031 -16.974 -66.526 1.00 70.50 82 ALA A CA 1
ATOM 620 C C . ALA A 1 82 ? 20.393 -18.165 -67.432 1.00 70.50 82 ALA A C 1
ATOM 622 O O . ALA A 1 82 ? 20.104 -19.318 -67.098 1.00 70.50 82 ALA A O 1
ATOM 623 N N . LYS A 1 83 ? 21.093 -17.904 -68.544 1.00 72.94 83 LYS A N 1
ATOM 624 C CA . LYS A 1 83 ? 21.583 -18.932 -69.475 1.00 72.94 83 LYS A CA 1
ATOM 625 C C . LYS A 1 83 ? 22.793 -19.711 -68.963 1.00 72.94 83 LYS A C 1
ATOM 627 O O . LYS A 1 83 ? 23.098 -20.763 -69.507 1.00 72.94 83 LYS A O 1
ATOM 632 N N . LEU A 1 84 ? 23.430 -19.256 -67.882 1.00 71.44 84 LEU A N 1
ATOM 633 C CA . LEU A 1 84 ? 24.544 -19.958 -67.231 1.00 71.44 84 LEU A CA 1
ATOM 634 C C . LEU A 1 84 ? 24.080 -21.119 -66.335 1.00 71.44 84 LEU A C 1
ATOM 636 O O . LEU A 1 84 ? 24.902 -21.805 -65.733 1.00 71.44 84 LEU A O 1
ATOM 640 N N . SER A 1 85 ? 22.766 -21.343 -66.221 1.00 53.62 85 SER A N 1
ATOM 641 C CA . SER A 1 85 ? 22.141 -22.274 -65.271 1.00 53.62 85 SER A CA 1
ATOM 642 C C . SER A 1 85 ? 22.471 -23.765 -65.478 1.00 53.62 85 SER A C 1
ATOM 644 O O . SER A 1 85 ? 22.091 -24.571 -64.629 1.00 53.62 85 SER A O 1
ATOM 646 N N . GLY A 1 86 ? 23.200 -24.135 -66.539 1.00 51.97 86 GLY A N 1
ATOM 647 C CA . GLY A 1 86 ? 23.600 -25.519 -66.840 1.00 51.97 86 GLY A CA 1
ATOM 648 C C . GLY A 1 86 ? 25.074 -25.879 -66.599 1.00 51.97 86 GLY A C 1
ATOM 649 O O . GLY A 1 86 ? 25.355 -27.057 -66.412 1.00 51.97 86 GLY A O 1
ATOM 650 N N . ASP A 1 87 ? 25.986 -24.898 -66.546 1.00 51.66 87 ASP A N 1
ATOM 651 C CA . ASP A 1 87 ? 27.449 -25.127 -66.608 1.00 51.66 87 ASP A CA 1
ATOM 652 C C . ASP A 1 87 ? 28.196 -24.842 -65.292 1.00 51.66 87 ASP A C 1
ATOM 654 O O . ASP A 1 87 ? 29.421 -24.938 -65.230 1.00 51.66 87 ASP A O 1
ATOM 658 N N . PHE A 1 88 ? 27.479 -24.543 -64.203 1.00 57.56 88 PHE A N 1
ATOM 659 C CA . PHE A 1 88 ? 28.045 -24.594 -62.849 1.00 57.56 88 PHE A CA 1
ATOM 660 C C . PHE A 1 88 ? 28.234 -26.059 -62.423 1.00 57.56 88 PHE A C 1
ATOM 662 O O . PHE A 1 88 ? 27.519 -26.571 -61.558 1.00 57.56 88 PHE A O 1
ATOM 669 N N . ASP A 1 89 ? 29.169 -26.758 -63.064 1.00 47.97 89 ASP A N 1
ATOM 670 C CA . ASP A 1 89 ? 29.585 -28.082 -62.624 1.00 47.97 89 ASP A CA 1
ATOM 671 C C . ASP A 1 89 ? 30.356 -27.962 -61.297 1.00 47.97 89 ASP A C 1
ATOM 673 O O . ASP A 1 89 ? 31.170 -27.059 -61.095 1.00 47.97 89 ASP A O 1
ATOM 677 N N . THR A 1 90 ? 30.117 -28.927 -60.410 1.00 47.75 90 THR A N 1
ATOM 678 C CA . THR A 1 90 ? 30.782 -29.185 -59.121 1.00 47.75 90 THR A CA 1
ATOM 679 C C . THR A 1 90 ? 30.326 -28.363 -57.898 1.00 47.75 90 THR A C 1
ATOM 681 O O . THR A 1 90 ? 30.660 -27.195 -57.731 1.00 47.75 90 THR A O 1
ATOM 684 N N . SER A 1 91 ? 29.575 -29.043 -57.012 1.00 53.19 91 SER A N 1
ATOM 685 C CA . SER A 1 91 ? 29.488 -28.969 -55.526 1.00 53.19 91 SER A CA 1
ATOM 686 C C . SER A 1 91 ? 29.413 -27.641 -54.750 1.00 53.19 91 SER A C 1
ATOM 688 O O . SER A 1 91 ? 29.062 -27.659 -53.572 1.00 53.19 91 SER A O 1
ATOM 690 N N . ASP A 1 92 ? 29.701 -26.495 -55.345 1.00 58.59 92 ASP A N 1
ATOM 691 C CA . ASP A 1 92 ? 29.964 -25.241 -54.655 1.00 58.59 92 ASP A CA 1
ATOM 692 C C . ASP A 1 92 ? 29.163 -24.126 -55.326 1.00 58.59 92 ASP A C 1
ATOM 694 O O . ASP A 1 92 ? 29.524 -23.631 -56.392 1.00 58.59 92 ASP A O 1
ATOM 698 N N . LYS A 1 93 ? 28.065 -23.741 -54.678 1.00 61.47 93 LYS A N 1
ATOM 699 C CA . LYS A 1 93 ? 26.957 -22.961 -55.252 1.00 61.47 93 LYS A CA 1
ATOM 700 C C . LYS A 1 93 ? 27.249 -21.474 -55.483 1.00 61.47 93 LYS A C 1
ATOM 702 O O . LYS A 1 93 ? 26.365 -20.765 -55.958 1.00 61.47 93 LYS A O 1
ATOM 707 N N . GLU A 1 94 ? 28.443 -21.002 -55.127 1.00 76.69 94 GLU A N 1
ATOM 708 C CA . GLU A 1 94 ? 28.807 -19.584 -55.135 1.00 76.69 94 GLU A CA 1
ATOM 709 C C . GLU A 1 94 ? 30.245 -19.370 -55.628 1.00 76.69 94 GLU A C 1
ATOM 711 O O . GLU A 1 94 ? 31.168 -20.113 -55.264 1.00 76.69 94 GLU A O 1
ATOM 716 N N . ARG A 1 95 ? 30.444 -18.361 -56.483 1.00 81.31 95 ARG A N 1
ATOM 717 C CA . ARG A 1 95 ? 31.763 -17.941 -56.983 1.00 81.31 95 ARG A CA 1
ATOM 718 C C . ARG A 1 95 ? 31.869 -16.425 -57.008 1.00 81.31 95 ARG A C 1
ATOM 720 O O . ARG A 1 95 ? 30.981 -15.747 -57.513 1.00 81.31 95 ARG A O 1
ATOM 727 N N . TYR A 1 96 ? 32.982 -15.903 -56.509 1.00 85.88 96 TYR A N 1
ATOM 728 C CA . TYR A 1 96 ? 33.368 -14.517 -56.729 1.00 85.88 96 TYR A CA 1
ATOM 729 C C . TYR A 1 96 ? 33.935 -14.389 -58.136 1.00 85.88 96 TYR A C 1
ATOM 731 O O . TYR A 1 96 ? 34.930 -15.032 -58.465 1.00 85.88 96 TYR A O 1
ATOM 739 N N . ILE A 1 97 ? 33.296 -13.571 -58.961 1.00 86.06 97 ILE A N 1
ATOM 740 C CA . ILE A 1 97 ? 33.746 -13.235 -60.303 1.00 86.06 97 ILE A CA 1
ATOM 741 C C . ILE A 1 97 ? 34.732 -12.077 -60.200 1.00 86.06 97 ILE A C 1
ATOM 743 O O . ILE A 1 97 ? 34.483 -11.084 -59.511 1.00 86.06 97 ILE A O 1
ATOM 747 N N . TYR A 1 98 ? 35.862 -12.248 -60.878 1.00 86.44 98 TYR A N 1
ATOM 748 C CA . TYR A 1 98 ? 36.953 -11.285 -60.950 1.00 86.44 98 TYR A CA 1
ATOM 749 C C . TYR A 1 98 ? 37.052 -10.683 -62.340 1.00 86.44 98 TYR A C 1
ATOM 751 O O . TYR A 1 98 ? 37.198 -9.467 -62.444 1.00 86.44 98 TYR A O 1
ATOM 759 N N . TYR A 1 99 ? 36.892 -11.495 -63.389 1.00 86.25 99 TYR A N 1
ATOM 760 C CA . TYR A 1 99 ? 36.965 -11.024 -64.768 1.00 86.25 99 TYR A CA 1
ATOM 761 C C . TYR A 1 99 ? 35.861 -11.601 -65.651 1.00 86.25 99 TYR A C 1
ATOM 763 O O . TYR A 1 99 ? 35.328 -12.680 -65.393 1.00 86.25 99 TYR A O 1
ATOM 771 N N . ILE A 1 100 ? 35.561 -10.876 -66.725 1.00 86.25 100 ILE A N 1
ATOM 772 C CA . ILE A 1 100 ? 34.719 -11.320 -67.833 1.00 86.25 100 ILE A CA 1
ATOM 773 C C . ILE A 1 100 ? 35.563 -11.273 -69.100 1.00 86.25 100 ILE A C 1
ATOM 775 O O . ILE A 1 100 ? 36.086 -10.214 -69.449 1.00 86.25 100 ILE A O 1
ATOM 779 N N . ASN A 1 101 ? 35.659 -12.394 -69.805 1.00 87.38 101 ASN A N 1
ATOM 780 C CA . ASN A 1 101 ? 36.257 -12.444 -71.130 1.00 87.38 101 ASN A CA 1
ATOM 781 C C . ASN A 1 101 ? 35.166 -12.431 -72.194 1.00 87.38 101 ASN A C 1
ATOM 783 O O . ASN A 1 101 ? 34.159 -13.123 -72.067 1.00 87.38 101 ASN A O 1
ATOM 787 N N . LEU A 1 102 ? 35.402 -11.677 -73.259 1.00 86.00 102 LEU A N 1
ATOM 788 C CA . LEU A 1 102 ? 34.648 -11.732 -74.501 1.00 86.00 102 LEU A CA 1
ATOM 789 C C . LEU A 1 102 ? 35.427 -12.564 -75.507 1.00 86.00 102 LEU A C 1
ATOM 791 O O . LEU A 1 102 ? 36.620 -12.329 -75.708 1.00 86.00 102 LEU A O 1
ATOM 795 N N . LEU A 1 103 ? 34.745 -13.525 -76.117 1.00 85.81 103 LEU A N 1
ATOM 796 C CA . LEU A 1 103 ? 35.357 -14.554 -76.942 1.00 85.81 103 LEU A CA 1
ATOM 797 C C . LEU A 1 103 ? 34.821 -14.515 -78.376 1.00 85.81 103 LEU A C 1
ATOM 799 O O . LEU A 1 103 ? 33.658 -14.156 -78.609 1.00 85.81 103 LEU A O 1
ATOM 803 N N . ASP A 1 104 ? 35.663 -14.922 -79.322 1.00 84.69 104 ASP A N 1
ATOM 804 C CA . ASP A 1 104 ? 35.257 -15.171 -80.706 1.00 84.69 104 ASP A CA 1
ATOM 805 C C . ASP A 1 104 ? 34.555 -16.536 -80.890 1.00 84.69 104 ASP A C 1
ATOM 807 O O . ASP A 1 104 ? 34.247 -17.238 -79.923 1.00 84.69 104 ASP A O 1
ATOM 811 N N . ASN A 1 105 ? 34.268 -16.907 -82.145 1.00 82.00 105 ASN A N 1
ATOM 812 C CA . ASN A 1 105 ? 33.664 -18.201 -82.496 1.00 82.00 105 ASN A CA 1
ATOM 813 C C . ASN A 1 105 ? 34.516 -19.412 -82.089 1.00 82.00 105 ASN A C 1
ATOM 815 O O . ASN A 1 105 ? 33.960 -20.477 -81.829 1.00 82.00 105 ASN A O 1
ATOM 819 N N . ASP A 1 106 ? 35.836 -19.248 -82.039 1.00 83.12 106 ASP A N 1
ATOM 820 C CA . ASP A 1 106 ? 36.796 -20.306 -81.734 1.00 83.12 106 ASP A CA 1
ATOM 821 C C . ASP A 1 106 ? 37.161 -20.319 -80.234 1.00 83.12 106 ASP A C 1
ATOM 823 O O . ASP A 1 106 ? 38.043 -21.062 -79.807 1.00 83.12 106 ASP A O 1
ATOM 827 N N . ASN A 1 107 ? 36.446 -19.530 -79.417 1.00 79.94 107 ASN A N 1
ATOM 828 C CA . ASN A 1 107 ? 36.673 -19.301 -77.989 1.00 79.94 107 ASN A CA 1
ATOM 829 C C . ASN A 1 107 ? 38.017 -18.637 -77.646 1.00 79.94 107 ASN A C 1
ATOM 831 O O . ASN A 1 107 ? 38.469 -18.714 -76.500 1.00 79.94 107 ASN A O 1
ATOM 835 N N . ASN A 1 108 ? 38.639 -17.932 -78.592 1.00 83.06 108 ASN A N 1
ATOM 836 C CA . ASN A 1 108 ? 39.807 -17.115 -78.289 1.00 83.06 108 ASN A CA 1
ATOM 837 C C . ASN A 1 108 ? 39.380 -15.857 -77.536 1.00 83.06 108 ASN A C 1
ATOM 839 O O . ASN A 1 108 ? 38.379 -15.220 -77.871 1.00 83.06 108 ASN A O 1
ATOM 843 N N . VAL A 1 109 ? 40.168 -15.466 -76.535 1.00 82.81 109 VAL A N 1
ATOM 844 C CA . VAL A 1 109 ? 39.912 -14.248 -75.763 1.00 82.81 109 VAL A CA 1
ATOM 845 C C . VAL A 1 109 ? 40.229 -13.023 -76.611 1.00 82.81 109 VAL A C 1
ATOM 847 O O . VAL A 1 109 ? 41.379 -12.787 -76.973 1.00 82.81 109 VAL A O 1
ATOM 850 N N . LEU A 1 110 ? 39.202 -12.225 -76.896 1.00 78.31 110 LEU A N 1
ATOM 851 C CA . LEU A 1 110 ? 39.330 -10.958 -77.608 1.00 78.31 110 LEU A CA 1
ATOM 852 C C . LEU A 1 110 ? 39.549 -9.792 -76.642 1.00 78.31 110 LEU A C 1
ATOM 854 O O . LEU A 1 110 ? 40.349 -8.899 -76.916 1.00 78.31 110 LEU A O 1
ATOM 858 N N . ILE A 1 111 ? 38.802 -9.768 -75.532 1.00 77.94 111 ILE A N 1
ATOM 859 C CA . ILE A 1 111 ? 38.830 -8.679 -74.545 1.00 77.94 111 ILE A CA 1
ATOM 860 C C . ILE A 1 111 ? 38.569 -9.241 -73.145 1.00 77.94 111 ILE A C 1
ATOM 862 O O . ILE A 1 111 ? 37.670 -10.061 -72.976 1.00 77.94 111 ILE A O 1
ATOM 866 N N . THR A 1 112 ? 39.294 -8.747 -72.141 1.00 83.56 112 THR A N 1
ATOM 867 C CA . THR A 1 112 ? 39.128 -9.108 -70.724 1.00 83.56 112 THR A CA 1
ATOM 868 C C . THR A 1 112 ? 38.791 -7.873 -69.894 1.00 83.56 112 THR A C 1
ATOM 870 O O . THR A 1 112 ? 39.481 -6.857 -69.973 1.00 83.56 112 THR A O 1
ATOM 873 N N . PHE A 1 113 ? 37.748 -7.963 -69.069 1.00 80.00 113 PHE A N 1
ATOM 874 C CA . PHE A 1 113 ? 37.291 -6.889 -68.187 1.00 80.00 113 PHE A CA 1
ATOM 875 C C . PHE A 1 113 ? 37.391 -7.304 -66.723 1.00 80.00 113 PHE A C 1
ATOM 877 O O . PHE A 1 113 ? 36.835 -8.344 -66.373 1.00 80.00 113 PHE A O 1
ATOM 884 N N . PRO A 1 114 ? 38.022 -6.505 -65.846 1.00 82.69 114 PRO A N 1
ATOM 885 C CA . PRO A 1 114 ? 37.890 -6.706 -64.413 1.00 82.69 114 PRO A CA 1
ATOM 886 C C . PRO A 1 114 ? 36.471 -6.343 -63.960 1.00 82.69 114 PRO A C 1
ATOM 888 O O . PRO A 1 114 ? 35.830 -5.442 -64.503 1.00 82.69 114 PRO A O 1
ATOM 891 N N . THR A 1 115 ? 35.992 -7.020 -62.926 1.00 76.88 115 THR A N 1
ATOM 892 C CA . THR A 1 115 ? 34.697 -6.761 -62.294 1.00 76.88 115 THR A CA 1
ATOM 893 C C . THR A 1 115 ? 34.896 -6.294 -60.857 1.00 76.88 115 THR A C 1
ATOM 895 O O . THR A 1 115 ? 35.873 -6.647 -60.192 1.00 76.88 115 THR A O 1
ATOM 898 N N . SER A 1 116 ? 33.950 -5.509 -60.342 1.00 66.12 116 SER A N 1
ATOM 899 C CA . SER A 1 116 ? 33.902 -5.129 -58.928 1.00 66.12 116 SER A CA 1
ATOM 900 C C . SER A 1 116 ? 33.449 -6.324 -58.082 1.00 66.12 116 SER A C 1
ATOM 902 O O . SER A 1 116 ? 32.300 -6.356 -57.660 1.00 66.12 116 SER A O 1
ATOM 904 N N . ARG A 1 117 ? 34.329 -7.324 -57.907 1.00 67.00 117 ARG A N 1
ATOM 905 C CA . ARG A 1 117 ? 34.190 -8.536 -57.065 1.00 67.00 117 ARG A CA 1
ATOM 906 C C . ARG A 1 117 ? 32.734 -8.940 -56.806 1.00 67.00 117 ARG A C 1
ATOM 908 O O . ARG A 1 117 ? 32.193 -8.705 -55.725 1.00 67.00 117 ARG A O 1
ATOM 915 N N . VAL A 1 118 ? 32.100 -9.533 -57.810 1.00 72.38 118 VAL A N 1
ATOM 916 C CA . VAL A 1 118 ? 30.679 -9.901 -57.750 1.00 72.38 118 VAL A CA 1
ATOM 917 C C . VAL A 1 118 ? 30.547 -11.337 -57.260 1.00 72.38 118 VAL A C 1
ATOM 919 O O . VAL A 1 118 ? 31.147 -12.229 -57.847 1.00 72.38 118 VAL A O 1
ATOM 922 N N . LEU A 1 119 ? 29.747 -11.589 -56.222 1.00 81.62 119 LEU A N 1
ATOM 923 C CA . LEU A 1 119 ? 29.373 -12.954 -55.844 1.00 81.62 119 LEU A CA 1
ATOM 924 C C . LEU A 1 119 ? 28.227 -13.434 -56.741 1.00 81.62 119 LEU A C 1
ATOM 926 O O . LEU A 1 119 ? 27.136 -12.867 -56.708 1.00 81.62 119 LEU A O 1
ATOM 930 N N . LEU A 1 120 ? 28.479 -14.469 -57.535 1.00 75.50 120 LEU A N 1
ATOM 931 C CA . LEU A 1 120 ? 27.480 -15.132 -58.359 1.00 75.50 120 LEU A CA 1
ATOM 932 C C . LEU A 1 120 ? 27.016 -16.409 -57.652 1.00 75.50 120 LEU A C 1
ATOM 934 O O . LEU A 1 120 ? 27.809 -17.336 -57.468 1.00 75.50 120 LEU A O 1
ATOM 938 N N . SER A 1 121 ? 25.742 -16.448 -57.258 1.00 71.25 121 SER A N 1
ATOM 939 C CA . SER A 1 121 ? 25.105 -17.642 -56.690 1.00 71.25 121 SER A CA 1
ATOM 940 C C . SER A 1 121 ? 24.269 -18.367 -57.747 1.00 71.25 121 SER A C 1
ATOM 942 O O . SER A 1 121 ? 23.667 -17.746 -58.628 1.00 71.25 121 SER A O 1
ATOM 944 N N . GLN A 1 122 ? 24.205 -19.694 -57.644 1.00 64.50 122 GLN A N 1
ATOM 945 C CA . GLN A 1 122 ? 23.408 -20.533 -58.538 1.00 64.50 122 GLN A CA 1
ATOM 946 C C . GLN A 1 122 ? 21.929 -20.099 -58.551 1.00 64.50 122 GLN A C 1
ATOM 948 O O . GLN A 1 122 ? 21.360 -19.772 -57.511 1.00 64.50 122 GLN A O 1
ATOM 953 N N . ASN A 1 123 ? 21.290 -20.149 -59.725 1.00 61.94 123 ASN A N 1
ATOM 954 C CA . ASN A 1 123 ? 19.879 -19.792 -59.955 1.00 61.94 123 ASN A CA 1
ATOM 955 C C . ASN A 1 123 ? 19.517 -18.309 -59.753 1.00 61.94 123 ASN A C 1
ATOM 957 O O . ASN A 1 123 ? 18.333 -17.968 -59.786 1.00 61.94 123 ASN A O 1
ATOM 961 N N . ILE A 1 124 ? 20.498 -17.416 -59.588 1.00 60.00 124 ILE A N 1
ATOM 962 C CA . ILE A 1 124 ? 20.261 -15.974 -59.690 1.00 60.00 124 ILE A CA 1
ATOM 963 C C . ILE A 1 124 ? 20.333 -15.586 -61.172 1.00 60.00 124 ILE A C 1
ATOM 965 O O . ILE A 1 124 ? 21.404 -15.566 -61.774 1.00 60.00 124 ILE A O 1
ATOM 969 N N . GLY A 1 125 ? 19.173 -15.304 -61.769 1.00 62.06 125 GLY A N 1
ATOM 970 C CA . GLY A 1 125 ? 19.090 -14.682 -63.092 1.00 62.06 125 GLY A CA 1
ATOM 971 C C . GLY A 1 125 ? 19.490 -13.204 -63.050 1.00 62.06 125 GLY A C 1
ATOM 972 O O . GLY A 1 125 ? 19.521 -12.581 -61.990 1.00 62.06 125 GLY A O 1
ATOM 973 N N . GLY A 1 126 ? 19.786 -12.620 -64.209 1.00 69.31 126 GLY A N 1
ATOM 974 C CA . GLY A 1 126 ? 20.151 -11.209 -64.310 1.00 69.31 126 GLY A CA 1
ATOM 975 C C . GLY A 1 126 ? 20.848 -10.885 -65.622 1.00 69.31 126 GLY A C 1
ATOM 976 O O . GLY A 1 126 ? 21.291 -11.779 -66.337 1.00 69.31 126 GLY A O 1
ATOM 977 N N . ILE A 1 127 ? 20.950 -9.594 -65.927 1.00 72.38 127 ILE A N 1
ATOM 978 C CA . ILE A 1 127 ? 21.615 -9.094 -67.129 1.00 72.38 127 ILE A CA 1
ATOM 979 C C . ILE A 1 127 ? 22.846 -8.290 -66.715 1.00 72.38 127 ILE A C 1
ATOM 981 O O . ILE A 1 127 ? 22.726 -7.255 -66.059 1.00 72.38 127 ILE A O 1
ATOM 985 N N . PHE A 1 128 ? 24.025 -8.737 -67.140 1.00 73.88 128 PHE A N 1
ATOM 986 C CA . PHE A 1 128 ? 25.239 -7.926 -67.113 1.00 73.88 128 PHE A CA 1
ATOM 987 C C . PHE A 1 128 ? 25.354 -7.152 -68.420 1.00 73.88 128 PHE A C 1
ATOM 989 O O . PHE A 1 128 ? 25.310 -7.734 -69.499 1.00 73.88 128 PHE A O 1
ATOM 996 N N . THR A 1 129 ? 25.502 -5.833 -68.338 1.00 77.44 129 THR A N 1
ATOM 997 C CA . THR A 1 129 ? 25.670 -4.988 -69.526 1.00 77.44 129 THR A CA 1
ATOM 998 C C . THR A 1 129 ? 27.087 -4.442 -69.564 1.00 77.44 129 THR A C 1
ATOM 1000 O O . THR A 1 129 ? 27.508 -3.753 -68.637 1.00 77.44 129 THR A O 1
ATOM 1003 N N . ILE A 1 130 ? 27.814 -4.726 -70.642 1.00 74.88 130 ILE A N 1
ATOM 1004 C CA . ILE A 1 130 ? 29.155 -4.190 -70.888 1.00 74.88 130 ILE A CA 1
ATOM 1005 C C . ILE A 1 130 ? 29.039 -3.143 -71.985 1.00 74.88 130 ILE A C 1
ATOM 1007 O O . ILE A 1 130 ? 28.618 -3.462 -73.093 1.00 74.88 130 ILE A O 1
ATOM 1011 N N . LYS A 1 131 ? 29.416 -1.902 -71.673 1.00 75.19 131 LYS A N 1
ATOM 1012 C CA . LYS A 1 131 ? 29.368 -0.763 -72.593 1.00 75.19 131 LYS A CA 1
ATOM 1013 C C . LYS A 1 131 ? 30.765 -0.235 -72.854 1.00 75.19 131 LYS A C 1
ATOM 1015 O O . LYS A 1 131 ? 31.506 0.018 -71.907 1.00 75.19 131 LYS A O 1
ATOM 1020 N N . PHE A 1 132 ? 31.110 -0.023 -74.117 1.00 68.69 132 PHE A N 1
ATOM 1021 C CA . PHE A 1 132 ? 32.414 0.508 -74.488 1.00 68.69 132 PHE A CA 1
ATOM 1022 C C . PHE A 1 132 ? 32.308 1.509 -75.643 1.00 68.69 132 PHE A C 1
ATOM 1024 O O . PHE A 1 132 ? 31.764 1.205 -76.712 1.00 68.69 132 PHE A O 1
ATOM 1031 N N . PRO A 1 133 ? 32.817 2.734 -75.444 1.00 62.66 133 PRO A N 1
ATOM 1032 C CA . PRO A 1 133 ? 32.888 3.709 -76.513 1.00 62.66 133 PRO A CA 1
ATOM 1033 C C . PRO A 1 133 ? 34.015 3.308 -77.471 1.00 62.66 133 PRO A C 1
ATOM 1035 O O . PRO A 1 133 ? 35.189 3.346 -77.113 1.00 62.66 133 PRO A O 1
ATOM 1038 N N . ILE A 1 134 ? 33.676 2.936 -78.707 1.00 58.44 134 ILE A N 1
ATOM 1039 C CA . ILE A 1 134 ? 34.676 2.772 -79.771 1.00 58.44 134 ILE A CA 1
ATOM 1040 C C . ILE A 1 134 ? 34.890 4.147 -80.406 1.00 58.44 134 ILE A C 1
ATOM 1042 O O . ILE A 1 134 ? 34.208 4.513 -81.366 1.00 58.44 134 ILE A O 1
ATOM 1046 N N . SER A 1 135 ? 35.819 4.933 -79.860 1.00 53.06 135 SER A N 1
ATOM 1047 C CA . SER A 1 135 ? 36.254 6.194 -80.466 1.00 53.06 135 SER A CA 1
ATOM 1048 C C . SER A 1 135 ? 37.631 6.022 -81.116 1.00 53.06 135 SER A C 1
ATOM 1050 O O . SER A 1 135 ? 38.607 5.620 -80.491 1.00 53.06 135 SER A O 1
ATOM 1052 N N . GLY A 1 136 ? 37.720 6.318 -82.414 1.00 44.59 136 GLY A N 1
ATOM 1053 C CA . GLY A 1 136 ? 38.945 6.178 -83.214 1.00 44.59 136 GLY A CA 1
ATOM 1054 C C . GLY A 1 136 ? 40.005 7.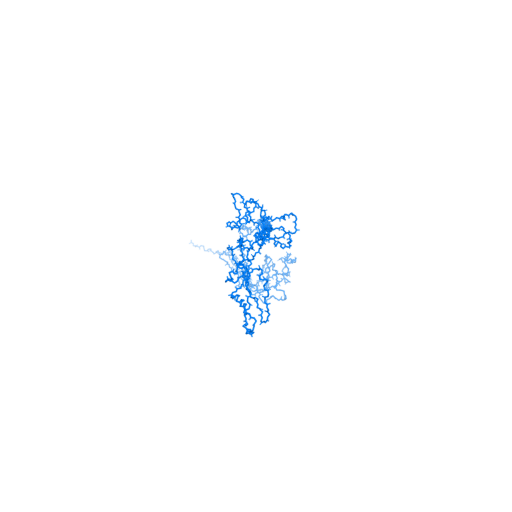259 -82.977 1.00 44.59 136 GLY A C 1
ATOM 1055 O O . GLY A 1 136 ? 40.887 7.433 -83.810 1.00 44.59 136 GLY A O 1
ATOM 1056 N N . THR A 1 137 ? 39.945 8.006 -81.877 1.00 33.44 137 THR A N 1
ATOM 1057 C CA . THR A 1 137 ? 40.927 9.052 -81.571 1.00 33.44 137 THR A CA 1
ATOM 1058 C C . THR A 1 137 ? 41.203 9.080 -80.079 1.00 33.44 137 THR A C 1
ATOM 1060 O O . THR A 1 137 ? 40.310 9.379 -79.287 1.00 33.44 137 THR A O 1
ATOM 1063 N N . LYS A 1 138 ? 42.460 8.769 -79.737 1.00 42.66 138 LYS A N 1
ATOM 1064 C CA . LYS A 1 138 ? 43.093 8.888 -78.418 1.00 42.66 138 LYS A CA 1
ATOM 1065 C C . LYS A 1 138 ? 42.563 10.120 -77.689 1.00 42.66 138 LYS A C 1
ATOM 1067 O O . LYS A 1 138 ? 42.846 11.212 -78.160 1.00 42.66 138 LYS A O 1
ATOM 1072 N N . ASN A 1 139 ? 41.831 9.945 -76.586 1.00 34.44 139 ASN A N 1
ATOM 1073 C CA . ASN A 1 139 ? 41.576 11.017 -75.627 1.00 34.44 139 ASN A CA 1
ATOM 1074 C C . ASN A 1 139 ? 41.189 10.506 -74.233 1.00 34.44 139 ASN A C 1
ATOM 1076 O O . ASN A 1 139 ? 40.643 9.423 -74.050 1.00 34.44 139 ASN A O 1
ATOM 1080 N N . GLU A 1 140 ? 41.578 11.357 -73.296 1.00 35.41 140 GLU A N 1
ATOM 1081 C CA . GLU A 1 140 ? 41.607 11.321 -71.839 1.00 35.41 140 GLU A CA 1
ATOM 1082 C C . GLU A 1 140 ? 40.314 10.840 -71.156 1.00 35.41 140 GLU A C 1
ATOM 1084 O O . GLU A 1 140 ? 39.202 11.207 -71.538 1.00 35.41 140 GLU A O 1
ATOM 1089 N N . VAL A 1 141 ? 40.477 10.030 -70.105 1.00 38.97 141 VAL A N 1
ATOM 1090 C CA . VAL A 1 141 ? 39.381 9.582 -69.239 1.00 38.97 141 VAL A CA 1
ATOM 1091 C C . VAL A 1 141 ? 38.997 10.730 -68.307 1.00 38.97 141 VAL A C 1
ATOM 1093 O O . VAL A 1 141 ? 39.705 11.021 -67.346 1.00 38.97 141 VAL A O 1
ATOM 1096 N N . VAL A 1 142 ? 37.863 11.375 -68.575 1.00 40.03 142 VAL A N 1
ATOM 1097 C CA . VAL A 1 142 ? 37.241 12.336 -67.655 1.00 40.03 142 VAL A CA 1
ATOM 1098 C C . VAL A 1 142 ? 36.127 11.619 -66.898 1.00 40.03 142 VAL A C 1
ATOM 1100 O O . VAL A 1 142 ? 35.102 11.265 -67.478 1.00 40.03 142 VAL A O 1
ATOM 1103 N N . PHE A 1 143 ? 36.320 11.399 -65.597 1.00 39.16 143 PHE A N 1
ATOM 1104 C CA . PHE A 1 143 ? 35.278 10.850 -64.728 1.00 39.16 143 PHE A CA 1
ATOM 1105 C C . PHE A 1 143 ? 34.286 11.949 -64.329 1.00 39.16 143 PHE A C 1
ATOM 1107 O O . PHE A 1 143 ? 34.686 13.002 -63.827 1.00 39.16 143 PHE A O 1
ATOM 1114 N N . LYS A 1 144 ? 32.985 11.701 -64.522 1.00 42.72 144 LYS A N 1
ATOM 1115 C CA . LYS A 1 144 ? 31.925 12.549 -63.963 1.00 42.72 144 LYS A CA 1
ATOM 1116 C C . LYS A 1 144 ? 31.797 12.265 -62.467 1.00 42.72 144 LYS A C 1
ATOM 1118 O O . LYS A 1 144 ? 31.674 11.115 -62.056 1.00 42.72 144 LYS A O 1
ATOM 1123 N N . ARG A 1 145 ? 31.821 13.328 -61.660 1.00 45.94 145 ARG A N 1
ATOM 1124 C CA . ARG A 1 145 ? 31.773 13.292 -60.186 1.00 45.94 145 ARG A CA 1
ATOM 1125 C C . ARG A 1 145 ? 30.453 12.731 -59.630 1.00 45.94 145 ARG A C 1
ATOM 1127 O O . ARG A 1 145 ? 30.364 12.434 -58.446 1.00 45.94 145 ARG A O 1
ATOM 1134 N N . ASP A 1 146 ? 29.453 12.561 -60.485 1.00 53.66 146 ASP A N 1
ATOM 1135 C CA . ASP A 1 146 ? 28.067 12.338 -60.077 1.00 53.66 146 ASP A CA 1
ATOM 1136 C C . ASP A 1 146 ? 27.718 10.843 -59.930 1.00 53.66 146 ASP A C 1
ATOM 1138 O O . ASP A 1 146 ? 26.636 10.509 -59.458 1.00 53.66 146 ASP A O 1
ATOM 1142 N N . GLU A 1 147 ? 28.627 9.940 -60.320 1.00 49.00 147 GLU A N 1
ATOM 1143 C CA . GLU A 1 147 ? 28.369 8.490 -60.370 1.00 49.00 147 GLU A CA 1
ATOM 1144 C C . GLU A 1 147 ? 29.147 7.676 -59.318 1.00 49.00 147 GLU A C 1
ATOM 1146 O O . GLU A 1 147 ? 28.856 6.497 -59.128 1.00 49.00 147 GLU A O 1
ATOM 1151 N N . TYR A 1 148 ? 30.097 8.284 -58.589 1.00 53.44 148 TYR A N 1
ATOM 1152 C CA . TYR A 1 148 ? 30.888 7.599 -57.556 1.00 53.44 148 TYR A CA 1
ATOM 1153 C C . TYR A 1 148 ? 31.216 8.524 -56.376 1.00 53.44 148 TYR A C 1
ATOM 1155 O O . TYR A 1 148 ? 31.751 9.614 -56.560 1.00 53.44 148 TYR A O 1
ATOM 1163 N N . ILE A 1 149 ? 30.961 8.057 -55.148 1.00 57.69 149 ILE A N 1
ATOM 1164 C CA . ILE A 1 149 ? 31.431 8.723 -53.924 1.00 57.69 149 ILE A CA 1
ATOM 1165 C C . ILE A 1 149 ? 32.952 8.560 -53.845 1.00 57.69 149 ILE A C 1
ATOM 1167 O O . ILE A 1 149 ? 33.466 7.440 -53.786 1.00 57.69 149 ILE A O 1
ATOM 1171 N N . VAL A 1 150 ? 33.690 9.670 -53.806 1.00 69.69 150 VAL A N 1
ATOM 1172 C CA . VAL A 1 150 ? 35.140 9.616 -53.576 1.00 69.69 150 VAL A CA 1
ATOM 1173 C C . VAL A 1 150 ? 35.429 9.181 -52.138 1.00 69.69 150 VAL A C 1
ATOM 1175 O O . VAL A 1 150 ? 34.676 9.493 -51.216 1.00 69.69 150 VAL A O 1
ATOM 1178 N N . ARG A 1 151 ? 36.543 8.473 -51.908 1.00 70.81 151 ARG A N 1
ATOM 1179 C CA . ARG A 1 151 ? 36.880 7.899 -50.588 1.00 70.81 151 ARG A CA 1
ATOM 1180 C C . ARG A 1 151 ? 36.786 8.914 -49.441 1.00 70.81 151 ARG A C 1
ATOM 1182 O O . ARG A 1 151 ? 36.327 8.569 -48.363 1.00 70.81 151 ARG A O 1
ATOM 1189 N N . THR A 1 152 ? 37.165 10.167 -49.675 1.00 77.31 152 THR A N 1
ATOM 1190 C CA . THR A 1 152 ? 37.060 11.255 -48.688 1.00 77.31 152 THR A CA 1
ATOM 1191 C C . THR A 1 152 ? 35.614 11.585 -48.297 1.00 77.31 152 THR A C 1
ATOM 1193 O O . THR A 1 152 ? 35.331 11.813 -47.119 1.00 77.31 152 THR A O 1
ATOM 1196 N N . GLU A 1 153 ? 34.687 11.577 -49.255 1.00 72.50 153 GLU A N 1
ATOM 1197 C CA . GLU A 1 153 ? 33.253 11.780 -49.022 1.00 72.50 153 GLU A CA 1
ATOM 1198 C C . GLU A 1 153 ? 32.637 10.560 -48.313 1.00 72.50 153 GLU A C 1
ATOM 1200 O O . GLU A 1 153 ? 31.849 10.732 -47.382 1.00 72.50 153 GLU A O 1
ATOM 1205 N N . PHE A 1 154 ? 33.066 9.338 -48.658 1.00 80.56 154 PHE A N 1
ATOM 1206 C CA . PHE A 1 154 ? 32.640 8.111 -47.974 1.00 80.56 154 PHE A CA 1
ATOM 1207 C C . PHE A 1 154 ? 33.079 8.078 -46.506 1.00 80.56 154 PHE A C 1
ATOM 1209 O O . PHE A 1 154 ? 32.254 7.829 -45.630 1.00 80.56 154 PHE A O 1
ATOM 1216 N N . GLU A 1 155 ? 34.351 8.367 -46.211 1.00 81.50 155 GLU A N 1
ATOM 1217 C CA . GLU A 1 155 ? 34.846 8.393 -44.827 1.00 81.50 155 GLU A CA 1
ATOM 1218 C C . GLU A 1 155 ? 34.147 9.488 -44.003 1.00 81.50 155 GLU A C 1
ATOM 1220 O O . GLU A 1 155 ? 33.810 9.270 -42.840 1.00 81.50 155 GLU A O 1
ATOM 1225 N N . SER A 1 156 ? 33.835 10.636 -44.619 1.00 82.50 156 SER A N 1
ATOM 1226 C CA . SER A 1 156 ? 33.057 11.702 -43.971 1.00 82.50 156 SER A CA 1
ATOM 1227 C C . SER A 1 156 ? 31.623 11.263 -43.654 1.00 82.50 156 SER A C 1
ATOM 1229 O O . SER A 1 156 ? 31.103 11.568 -42.581 1.00 82.50 156 SER A O 1
ATOM 1231 N N . LEU A 1 157 ? 30.971 10.538 -44.569 1.00 84.06 157 LEU A N 1
ATOM 1232 C CA . LEU A 1 157 ? 29.636 9.983 -44.343 1.00 84.06 157 LEU A CA 1
ATOM 1233 C C . LEU A 1 157 ? 29.662 8.909 -43.249 1.00 84.06 157 LEU A C 1
ATOM 1235 O O . LEU A 1 157 ? 28.835 8.940 -42.341 1.00 84.06 157 LEU A O 1
ATOM 1239 N N . LYS A 1 158 ? 30.639 8.001 -43.297 1.00 87.12 158 LYS A N 1
ATOM 1240 C CA . LYS A 1 158 ? 30.839 6.949 -42.297 1.00 87.12 158 LYS A CA 1
ATOM 1241 C C . LYS A 1 158 ? 31.036 7.530 -40.896 1.00 87.12 158 LYS A C 1
ATOM 1243 O O . LYS A 1 158 ? 30.409 7.051 -39.956 1.00 87.12 158 LYS A O 1
ATOM 1248 N N . ALA A 1 159 ? 31.850 8.578 -40.761 1.00 90.69 159 ALA A N 1
ATOM 1249 C CA . ALA A 1 159 ? 32.059 9.262 -39.487 1.00 90.69 159 ALA A CA 1
ATOM 1250 C C . ALA A 1 159 ? 30.753 9.857 -38.933 1.00 90.69 159 ALA A C 1
ATOM 1252 O O . ALA A 1 159 ? 30.445 9.655 -37.762 1.00 90.69 159 ALA A O 1
ATOM 1253 N N . LYS A 1 160 ? 29.946 10.508 -39.783 1.00 93.12 160 LYS A N 1
ATOM 1254 C CA . LYS A 1 160 ? 28.635 11.055 -39.389 1.00 93.12 160 LYS A CA 1
ATOM 1255 C C . LYS A 1 160 ? 27.643 9.973 -38.968 1.00 93.12 160 LYS A C 1
ATOM 1257 O O . LYS A 1 160 ? 26.903 10.159 -38.008 1.00 93.12 160 LYS A O 1
ATOM 1262 N N . VAL A 1 161 ? 27.608 8.846 -39.680 1.00 93.19 161 VAL A N 1
ATOM 1263 C CA . VAL A 1 161 ? 26.745 7.710 -39.318 1.00 93.19 161 VAL A CA 1
ATOM 1264 C C . VAL A 1 161 ? 27.145 7.156 -37.952 1.00 93.19 161 VAL A C 1
ATOM 1266 O O . VAL A 1 161 ? 26.279 6.966 -37.103 1.00 93.19 161 VAL A O 1
ATOM 1269 N N . LEU A 1 162 ? 28.446 6.979 -37.714 1.00 94.25 162 LEU A N 1
ATOM 1270 C CA . LEU A 1 162 ? 28.961 6.486 -36.439 1.00 94.25 162 LEU A CA 1
ATOM 1271 C C . LEU A 1 162 ? 28.692 7.465 -35.283 1.00 94.25 162 LEU A C 1
ATOM 1273 O O . LEU A 1 162 ? 28.333 7.048 -34.185 1.00 94.25 162 LEU A O 1
ATOM 1277 N N . GLU A 1 163 ? 28.835 8.770 -35.518 1.00 95.50 163 GLU A N 1
ATOM 1278 C CA . GLU A 1 163 ? 28.496 9.808 -34.539 1.00 95.50 163 GLU A CA 1
ATOM 1279 C C . GLU A 1 163 ? 27.008 9.760 -34.159 1.00 95.50 163 GLU A C 1
ATOM 1281 O O . GLU A 1 163 ? 26.672 9.752 -32.974 1.00 95.50 163 GLU A O 1
ATOM 1286 N N . ASN A 1 164 ? 26.122 9.644 -35.152 1.00 94.88 164 ASN A N 1
ATOM 1287 C CA . ASN A 1 164 ? 24.684 9.525 -34.924 1.00 94.88 164 ASN A CA 1
ATOM 1288 C C . ASN A 1 164 ? 24.319 8.247 -34.157 1.00 94.88 164 ASN A C 1
ATOM 1290 O O . ASN A 1 164 ? 23.461 8.288 -33.276 1.00 94.88 164 ASN A O 1
ATOM 1294 N N . GLU A 1 165 ? 24.968 7.122 -34.460 1.00 95.25 165 GLU A N 1
ATOM 1295 C CA . GLU A 1 165 ? 24.768 5.861 -33.740 1.00 95.25 165 GLU A CA 1
ATOM 1296 C C . GLU A 1 165 ? 25.189 5.984 -32.268 1.00 95.25 165 GLU A C 1
ATOM 1298 O O . GLU A 1 165 ? 24.452 5.582 -31.366 1.00 95.25 165 GLU A O 1
ATOM 1303 N N . ASN A 1 166 ? 26.331 6.622 -32.005 1.00 95.56 166 ASN A N 1
ATOM 1304 C CA . ASN A 1 166 ? 26.796 6.879 -30.644 1.00 95.56 166 ASN A CA 1
ATOM 1305 C C . ASN A 1 166 ? 25.833 7.792 -29.873 1.00 95.56 166 ASN A C 1
ATOM 1307 O O . ASN A 1 166 ? 25.514 7.513 -28.714 1.00 95.56 166 ASN A O 1
ATOM 1311 N N . LEU A 1 167 ? 25.331 8.852 -30.514 1.00 96.81 167 LEU A N 1
ATOM 1312 C CA . LEU A 1 167 ? 24.356 9.760 -29.911 1.00 96.81 167 LEU A CA 1
ATOM 1313 C C . LEU A 1 167 ? 23.030 9.048 -29.606 1.00 96.81 167 LEU A C 1
ATOM 1315 O O . LEU A 1 167 ? 22.450 9.241 -28.533 1.00 96.81 167 LEU A O 1
ATOM 1319 N N . LEU A 1 168 ? 22.570 8.187 -30.516 1.00 96.38 168 LEU A N 1
ATOM 1320 C CA . LEU A 1 168 ? 21.376 7.371 -30.319 1.00 96.38 168 LEU A CA 1
ATOM 1321 C C . LEU A 1 168 ? 21.545 6.425 -29.123 1.00 96.38 168 LEU A C 1
ATOM 1323 O O . LEU A 1 168 ? 20.688 6.396 -28.239 1.00 96.38 168 LEU A O 1
ATOM 1327 N N . ASN A 1 169 ? 22.668 5.710 -29.046 1.00 96.50 169 ASN A N 1
ATOM 1328 C CA . ASN A 1 169 ? 22.957 4.783 -27.951 1.00 96.50 169 ASN A CA 1
ATOM 1329 C C . ASN A 1 169 ? 23.052 5.495 -26.591 1.00 96.50 169 ASN A C 1
ATOM 1331 O O . ASN A 1 169 ? 22.499 5.012 -25.600 1.00 96.50 169 ASN A O 1
ATOM 1335 N N . ALA A 1 170 ? 23.688 6.669 -26.541 1.00 97.00 170 ALA A N 1
ATOM 1336 C CA . ALA A 1 170 ? 23.739 7.494 -25.334 1.00 97.00 170 ALA A CA 1
ATOM 1337 C C . ALA A 1 170 ? 22.336 7.944 -24.889 1.00 97.00 170 ALA A C 1
ATOM 1339 O O . ALA A 1 170 ? 21.994 7.845 -23.709 1.00 97.00 170 ALA A O 1
ATOM 1340 N N . THR A 1 171 ? 21.497 8.360 -25.843 1.00 97.31 171 THR A N 1
ATOM 1341 C CA . THR A 1 171 ? 20.108 8.766 -25.578 1.00 97.31 171 THR A CA 1
ATOM 1342 C C . THR A 1 171 ? 19.277 7.599 -25.039 1.00 97.31 171 THR A C 1
ATOM 1344 O O . THR A 1 171 ? 18.551 7.758 -24.058 1.00 97.31 171 THR A O 1
ATOM 1347 N N . ILE A 1 172 ? 19.408 6.403 -25.626 1.00 97.62 172 ILE A N 1
ATOM 1348 C CA . ILE A 1 172 ? 18.725 5.185 -25.158 1.00 97.62 172 ILE A CA 1
ATOM 1349 C C . ILE A 1 172 ? 19.121 4.862 -23.712 1.00 97.62 172 ILE A C 1
ATOM 1351 O O . ILE A 1 172 ? 18.256 4.568 -22.884 1.00 97.62 172 ILE A O 1
ATOM 1355 N N . LEU A 1 173 ? 20.414 4.944 -23.386 1.00 97.75 173 LEU A N 1
ATOM 1356 C CA . LEU A 1 173 ? 20.902 4.698 -22.030 1.00 97.75 173 LEU A CA 1
ATOM 1357 C C . LEU A 1 173 ? 20.313 5.698 -21.023 1.00 97.75 173 LEU A C 1
ATOM 1359 O O . LEU A 1 173 ? 19.866 5.300 -19.946 1.00 97.75 173 LEU A O 1
ATOM 1363 N N . GLU A 1 174 ? 20.268 6.983 -21.376 1.00 97.75 174 GLU A N 1
ATOM 1364 C CA . GLU A 1 174 ? 19.676 8.020 -20.528 1.00 97.75 174 GLU A CA 1
ATOM 1365 C C . GLU A 1 174 ? 18.179 7.774 -20.286 1.00 97.75 174 GLU A C 1
ATOM 1367 O O . GLU A 1 174 ?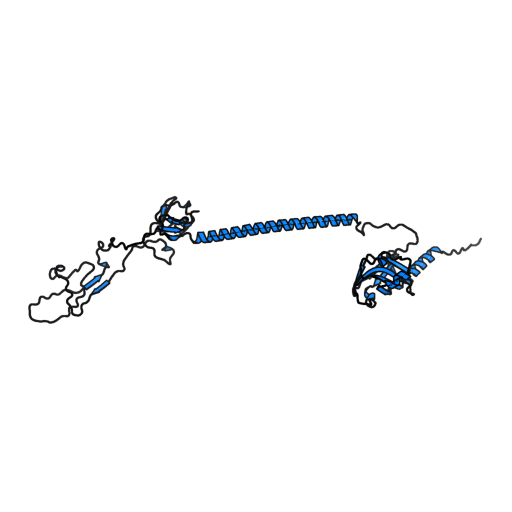 17.711 7.842 -19.145 1.00 97.75 174 GLU A O 1
ATOM 1372 N N . VAL A 1 175 ? 17.429 7.437 -21.340 1.00 98.06 175 VAL A N 1
ATOM 1373 C CA . VAL A 1 175 ? 15.999 7.112 -21.244 1.00 98.06 175 VAL A CA 1
ATOM 1374 C C . VAL A 1 175 ? 15.774 5.904 -20.333 1.00 98.06 175 VAL A C 1
ATOM 1376 O O . VAL A 1 175 ? 14.931 5.968 -19.438 1.00 98.06 175 VAL A O 1
ATOM 1379 N N . ASN A 1 176 ? 16.561 4.837 -20.485 1.00 98.12 176 ASN A N 1
ATOM 1380 C CA . ASN A 1 176 ? 16.458 3.647 -19.637 1.00 98.12 176 ASN A CA 1
ATOM 1381 C C . ASN A 1 176 ? 16.743 3.960 -18.161 1.00 98.12 176 ASN A C 1
ATOM 1383 O O . ASN A 1 176 ? 16.023 3.495 -17.275 1.00 98.12 176 ASN A O 1
ATOM 1387 N N . ASN A 1 177 ? 17.741 4.801 -17.881 1.00 98.06 177 ASN A N 1
ATOM 1388 C CA . ASN A 1 177 ? 18.033 5.243 -16.518 1.00 98.06 177 ASN A CA 1
ATOM 1389 C C . ASN A 1 177 ? 16.861 6.028 -15.910 1.00 98.06 177 ASN A C 1
ATOM 1391 O O . ASN A 1 177 ? 16.482 5.769 -14.765 1.00 98.06 177 ASN A O 1
ATOM 1395 N N . LYS A 1 178 ? 16.234 6.930 -16.677 1.00 98.06 178 LYS A N 1
ATOM 1396 C CA . LYS A 1 178 ? 15.041 7.671 -16.232 1.00 98.06 178 LYS A CA 1
ATOM 1397 C C . LYS A 1 178 ? 13.850 6.743 -15.982 1.00 98.06 178 LYS A C 1
ATOM 1399 O O . LYS A 1 178 ? 13.186 6.881 -14.958 1.00 98.06 178 LYS A O 1
ATOM 1404 N N . ILE A 1 179 ? 13.608 5.765 -16.858 1.00 98.38 179 ILE A N 1
ATOM 1405 C CA . ILE A 1 179 ? 12.551 4.755 -16.671 1.00 98.38 179 ILE A CA 1
ATOM 1406 C C . ILE A 1 179 ? 12.767 3.981 -15.364 1.00 98.38 179 ILE A C 1
ATOM 1408 O O . ILE A 1 179 ? 11.834 3.825 -14.578 1.00 98.38 179 ILE A O 1
ATOM 1412 N N . ASN A 1 180 ? 13.999 3.557 -15.076 1.00 97.88 180 ASN A N 1
ATOM 1413 C CA . ASN A 1 180 ? 14.316 2.833 -13.842 1.00 97.88 180 ASN A CA 1
ATOM 1414 C C . ASN A 1 180 ? 14.093 3.684 -12.578 1.00 97.88 180 ASN A C 1
ATOM 1416 O O . ASN A 1 180 ? 13.552 3.194 -11.581 1.00 97.88 180 ASN A O 1
ATOM 1420 N N . GLN A 1 181 ? 14.452 4.969 -12.622 1.00 97.50 181 GLN A N 1
ATOM 1421 C CA . GLN A 1 181 ? 14.189 5.912 -11.528 1.00 97.50 181 GLN A CA 1
ATOM 1422 C C . GLN A 1 181 ? 12.685 6.125 -11.300 1.00 97.50 181 GLN A C 1
ATOM 1424 O O . GLN A 1 181 ? 12.219 6.108 -10.155 1.00 97.50 181 GLN A O 1
ATOM 1429 N N . ILE A 1 182 ? 11.912 6.259 -12.383 1.00 98.06 182 ILE A N 1
ATOM 1430 C CA . ILE A 1 182 ? 10.450 6.381 -12.330 1.00 98.06 182 ILE A CA 1
ATOM 1431 C C . ILE A 1 182 ? 9.837 5.118 -11.720 1.00 98.06 182 ILE A C 1
ATOM 1433 O O . ILE A 1 182 ? 9.057 5.218 -10.775 1.00 98.06 182 ILE A O 1
ATOM 1437 N N . ASN A 1 183 ? 10.237 3.932 -12.181 1.00 98.00 183 ASN A N 1
ATOM 1438 C CA . ASN A 1 183 ? 9.728 2.659 -11.665 1.00 98.00 183 ASN A CA 1
ATOM 1439 C C . ASN A 1 183 ? 10.001 2.491 -10.164 1.00 98.00 183 ASN A C 1
ATOM 1441 O O . ASN A 1 183 ? 9.122 2.064 -9.415 1.00 98.00 183 ASN A O 1
ATOM 1445 N N . THR A 1 184 ? 11.189 2.891 -9.704 1.00 97.62 184 THR A N 1
ATOM 1446 C CA . THR A 1 184 ? 11.553 2.856 -8.277 1.00 97.62 184 THR A CA 1
ATOM 1447 C C . THR A 1 184 ? 10.686 3.813 -7.452 1.00 97.62 184 THR A C 1
ATOM 1449 O O . THR A 1 184 ? 10.177 3.452 -6.385 1.00 97.62 184 THR A O 1
ATOM 1452 N N . THR A 1 185 ? 10.458 5.021 -7.970 1.00 98.00 185 THR A N 1
ATOM 1453 C CA . THR A 1 185 ? 9.582 6.017 -7.336 1.00 98.00 185 THR A CA 1
ATOM 1454 C C . THR A 1 185 ? 8.143 5.511 -7.249 1.00 98.00 185 THR A C 1
ATOM 1456 O O . THR A 1 185 ? 7.536 5.565 -6.180 1.00 98.00 185 THR A O 1
ATOM 1459 N N . ILE A 1 186 ? 7.611 4.948 -8.338 1.00 98.06 186 ILE A N 1
ATOM 1460 C CA . ILE A 1 186 ? 6.260 4.376 -8.384 1.00 98.06 186 ILE A CA 1
ATOM 1461 C C . ILE A 1 186 ? 6.117 3.242 -7.366 1.00 98.06 186 ILE A C 1
ATOM 1463 O O . ILE A 1 186 ? 5.160 3.239 -6.594 1.00 98.06 186 ILE A O 1
ATOM 1467 N N . ALA A 1 187 ? 7.067 2.305 -7.312 1.00 97.38 187 ALA A N 1
ATOM 1468 C CA . ALA A 1 187 ? 7.023 1.191 -6.363 1.00 97.38 187 ALA A CA 1
ATOM 1469 C C . ALA A 1 187 ? 6.991 1.673 -4.901 1.00 97.38 187 ALA A C 1
ATOM 1471 O O . ALA A 1 187 ? 6.227 1.153 -4.078 1.00 97.38 187 ALA A O 1
ATOM 1472 N N . THR A 1 188 ? 7.774 2.709 -4.593 1.00 97.31 188 THR A N 1
ATOM 1473 C CA . THR A 1 188 ? 7.799 3.338 -3.267 1.00 97.31 188 THR A CA 1
ATOM 1474 C C . THR A 1 188 ? 6.455 3.990 -2.945 1.00 97.31 188 THR A C 1
ATOM 1476 O O . THR A 1 188 ? 5.867 3.700 -1.905 1.00 97.31 188 THR A O 1
ATOM 1479 N N . LEU A 1 189 ? 5.915 4.802 -3.860 1.00 97.62 189 LEU A N 1
ATOM 1480 C CA . LEU A 1 189 ? 4.621 5.468 -3.683 1.00 97.62 189 LEU A CA 1
ATOM 1481 C C . LEU A 1 189 ? 3.478 4.467 -3.489 1.00 97.62 189 LEU A C 1
ATOM 1483 O O . LEU A 1 189 ? 2.672 4.629 -2.577 1.00 97.62 189 LEU A O 1
ATOM 1487 N N . VAL A 1 190 ? 3.432 3.401 -4.291 1.00 97.31 190 VAL A N 1
ATOM 1488 C CA . VAL A 1 190 ? 2.422 2.340 -4.160 1.00 97.31 190 VAL A CA 1
ATOM 1489 C C . VAL A 1 190 ? 2.501 1.676 -2.786 1.00 97.31 190 VAL A C 1
ATOM 1491 O O . VAL A 1 190 ? 1.468 1.418 -2.169 1.00 97.31 190 VAL A O 1
ATOM 1494 N N . THR A 1 191 ? 3.707 1.412 -2.284 1.00 96.19 191 THR A N 1
ATOM 1495 C CA . THR A 1 191 ? 3.898 0.802 -0.961 1.00 96.19 191 THR A CA 1
ATOM 1496 C C . THR A 1 191 ? 3.429 1.737 0.152 1.00 96.19 191 THR A C 1
ATOM 1498 O O . THR A 1 191 ? 2.665 1.316 1.022 1.00 96.19 191 THR A O 1
ATOM 1501 N N . THR A 1 192 ? 3.802 3.017 0.086 1.00 95.00 192 THR A N 1
ATOM 1502 C CA . THR A 1 192 ? 3.363 4.037 1.048 1.00 95.00 192 THR A CA 1
ATOM 1503 C C . THR A 1 192 ? 1.843 4.197 1.047 1.00 95.00 192 THR A C 1
ATOM 1505 O O . THR A 1 192 ? 1.231 4.200 2.111 1.00 95.00 192 THR A O 1
ATOM 1508 N N . LEU A 1 193 ? 1.208 4.250 -0.128 1.00 95.00 193 LEU A N 1
ATOM 1509 C CA . LEU A 1 193 ? -0.249 4.359 -0.246 1.00 95.00 193 LEU A CA 1
ATOM 1510 C C . LEU A 1 193 ? -0.973 3.132 0.320 1.00 95.00 193 LEU A C 1
ATOM 1512 O O . LEU A 1 193 ? -1.994 3.278 0.991 1.00 95.00 193 LEU A O 1
ATOM 1516 N N . LYS A 1 194 ? -0.438 1.924 0.103 1.00 94.88 194 LYS A N 1
ATOM 1517 C CA . LYS A 1 194 ? -0.990 0.696 0.697 1.00 94.88 194 LYS A CA 1
ATOM 1518 C C . LYS A 1 194 ? -0.912 0.722 2.221 1.00 94.88 194 LYS A C 1
ATOM 1520 O O . LYS A 1 194 ? -1.901 0.410 2.879 1.00 94.88 194 LYS A O 1
ATOM 1525 N N . LEU A 1 195 ? 0.233 1.113 2.782 1.00 91.12 195 LEU A N 1
ATOM 1526 C CA . LEU A 1 195 ? 0.397 1.242 4.233 1.00 91.12 195 LEU A CA 1
ATOM 1527 C C . LEU A 1 195 ? -0.546 2.303 4.811 1.00 91.12 195 LEU A C 1
ATOM 1529 O O . LEU A 1 195 ? -1.200 2.045 5.819 1.00 91.12 195 LEU A O 1
ATOM 1533 N N . GLN A 1 196 ? -0.676 3.451 4.143 1.00 90.44 196 GLN A N 1
ATOM 1534 C CA . GLN A 1 196 ? -1.585 4.512 4.569 1.00 90.44 196 GLN A CA 1
ATOM 1535 C C . GLN A 1 196 ? -3.044 4.045 4.559 1.00 90.44 196 GLN A C 1
ATOM 1537 O O . GLN A 1 196 ? -3.757 4.251 5.536 1.00 90.44 196 GLN A O 1
ATOM 1542 N N . SER A 1 197 ? -3.467 3.342 3.505 1.00 90.62 197 SER A N 1
ATOM 1543 C CA . SER A 1 197 ? -4.812 2.767 3.418 1.00 90.62 197 SER A CA 1
ATOM 1544 C C . SER A 1 197 ? -5.088 1.757 4.537 1.00 90.62 197 SER A C 1
ATOM 1546 O O . SER A 1 197 ? -6.169 1.775 5.125 1.00 90.62 197 SER A O 1
ATOM 1548 N N . LEU A 1 198 ? -4.112 0.907 4.878 1.00 89.31 198 LEU A N 1
ATOM 1549 C CA . LEU A 1 198 ? -4.241 -0.019 6.005 1.00 89.31 198 LEU A CA 1
ATOM 1550 C C . LEU A 1 198 ? -4.404 0.724 7.334 1.00 89.31 198 LEU A C 1
ATOM 1552 O O . LEU A 1 198 ? -5.214 0.309 8.155 1.00 89.31 198 LEU A O 1
ATOM 1556 N N . ILE A 1 199 ? -3.678 1.822 7.545 1.00 88.81 199 ILE A N 1
ATOM 1557 C CA . ILE A 1 199 ? -3.804 2.657 8.747 1.00 88.81 199 ILE A CA 1
ATOM 1558 C C . ILE A 1 199 ? -5.177 3.345 8.794 1.00 88.81 199 ILE A C 1
ATOM 1560 O O . ILE A 1 199 ? -5.854 3.283 9.818 1.00 88.81 199 ILE A O 1
ATOM 1564 N N . ASP A 1 200 ? -5.629 3.940 7.689 1.00 88.81 200 ASP A N 1
ATOM 1565 C CA . ASP A 1 200 ? -6.898 4.682 7.613 1.00 88.81 200 ASP A CA 1
ATOM 1566 C C . ASP A 1 200 ? -8.124 3.789 7.876 1.00 88.81 200 ASP A C 1
ATOM 1568 O O . ASP A 1 200 ? -9.102 4.217 8.508 1.00 88.81 200 ASP A O 1
ATOM 1572 N N . ASN A 1 201 ? -8.052 2.522 7.451 1.00 89.06 201 ASN A N 1
ATOM 1573 C CA . ASN A 1 201 ? -9.078 1.515 7.731 1.00 89.06 201 ASN A CA 1
ATOM 1574 C C . ASN A 1 201 ? -9.201 1.209 9.226 1.00 89.06 201 ASN A C 1
ATOM 1576 O O . ASN A 1 201 ? -10.305 0.956 9.703 1.00 89.06 201 ASN A O 1
ATOM 1580 N N . ARG A 1 202 ? -8.093 1.290 9.969 1.00 92.69 202 ARG A N 1
ATOM 1581 C CA . ARG A 1 202 ? -8.065 1.018 11.409 1.00 92.69 202 ARG A CA 1
ATOM 1582 C C . ARG A 1 202 ? -8.527 2.195 12.258 1.00 92.69 202 ARG A C 1
ATOM 1584 O O . ARG A 1 202 ? -8.853 2.016 13.428 1.00 92.69 202 ARG A O 1
ATOM 1591 N N . VAL A 1 203 ? -8.535 3.420 11.724 1.00 94.38 203 VAL A N 1
ATOM 1592 C CA . VAL A 1 203 ? -8.975 4.599 12.490 1.00 94.38 203 VAL A CA 1
ATOM 1593 C C . VAL A 1 203 ? -10.416 4.392 12.964 1.00 94.38 203 VAL A C 1
ATOM 1595 O O . VAL A 1 203 ? -11.300 4.134 12.150 1.00 94.38 203 VAL A O 1
ATOM 1598 N N . GLY A 1 204 ? -10.660 4.523 14.266 1.00 91.75 204 GLY A N 1
ATOM 1599 C CA . GLY A 1 204 ? -11.950 4.223 14.894 1.00 91.75 204 GLY A CA 1
ATOM 1600 C C . GLY A 1 204 ? -12.042 2.832 15.537 1.00 91.75 204 GLY A C 1
ATOM 1601 O O . GLY A 1 204 ? -13.023 2.565 16.224 1.00 91.75 204 GLY A O 1
ATOM 1602 N N . GLU A 1 205 ? -11.036 1.964 15.379 1.00 93.06 205 GLU A N 1
ATOM 1603 C CA . GLU A 1 205 ? -10.985 0.662 16.057 1.00 93.06 205 GLU A CA 1
ATOM 1604 C C . GLU A 1 205 ? -10.878 0.824 17.576 1.00 93.06 205 GLU A C 1
ATOM 1606 O O . GLU A 1 205 ? -9.952 1.464 18.078 1.00 93.06 205 GLU A O 1
ATOM 1611 N N . LEU A 1 206 ? -11.796 0.196 18.311 1.00 91.94 206 LEU A N 1
ATOM 1612 C CA . LEU A 1 206 ? -11.757 0.117 19.768 1.00 91.94 206 LEU A CA 1
ATOM 1613 C C . LEU A 1 206 ? -10.774 -0.973 20.220 1.00 91.94 206 LEU A C 1
ATOM 1615 O O . LEU A 1 206 ? -10.839 -2.109 19.753 1.00 91.94 206 LEU A O 1
ATOM 1619 N N . ALA A 1 207 ? -9.901 -0.643 21.168 1.00 93.19 207 ALA A N 1
ATOM 1620 C CA . ALA A 1 207 ? -8.926 -1.558 21.746 1.00 93.19 207 ALA A CA 1
ATOM 1621 C C . ALA A 1 207 ? -8.811 -1.371 23.266 1.00 93.19 207 ALA A C 1
ATOM 1623 O O . ALA A 1 207 ? -8.979 -0.271 23.796 1.00 93.19 207 ALA A O 1
ATOM 1624 N N . TYR A 1 208 ? -8.475 -2.459 23.959 1.00 92.88 208 TYR A N 1
ATOM 1625 C CA . TYR A 1 208 ? -8.269 -2.478 25.404 1.00 92.88 208 TYR A CA 1
ATOM 1626 C C . TYR A 1 208 ? -6.823 -2.839 25.731 1.00 92.88 208 TYR A C 1
ATOM 1628 O O . TYR A 1 208 ? -6.300 -3.829 25.220 1.00 92.88 208 TYR A O 1
ATOM 1636 N N . PHE A 1 209 ? -6.183 -2.062 26.604 1.00 94.31 209 PHE A N 1
ATOM 1637 C CA . PHE A 1 209 ? -4.773 -2.245 26.947 1.00 94.31 209 PHE A CA 1
ATOM 1638 C C . PHE A 1 209 ? -4.572 -2.504 28.436 1.00 94.31 209 PHE A C 1
ATOM 1640 O O . PHE A 1 209 ? -5.001 -1.720 29.282 1.00 94.31 209 PHE A O 1
ATOM 1647 N N . ALA A 1 210 ? -3.852 -3.583 28.753 1.00 94.31 210 ALA A N 1
ATOM 1648 C CA . ALA A 1 210 ? -3.377 -3.897 30.102 1.00 94.31 210 ALA A CA 1
ATOM 1649 C C . ALA A 1 210 ? -2.061 -3.153 30.398 1.00 94.31 210 ALA A C 1
ATOM 1651 O O . ALA A 1 210 ? -1.051 -3.754 30.756 1.00 94.31 210 ALA A O 1
ATOM 1652 N N . ALA A 1 211 ? -2.058 -1.840 30.171 1.00 92.44 211 ALA A N 1
ATOM 1653 C CA . ALA A 1 211 ? -0.893 -0.974 30.309 1.00 92.44 211 ALA A CA 1
ATOM 1654 C C . ALA A 1 211 ? -1.234 0.253 31.162 1.00 92.44 211 ALA A C 1
ATOM 1656 O O . ALA A 1 211 ? -2.401 0.588 31.346 1.00 92.44 211 ALA A O 1
ATOM 1657 N N . LYS A 1 212 ? -0.205 0.927 31.686 1.00 91.56 212 LYS A N 1
ATOM 1658 C CA . LYS A 1 212 ? -0.367 2.187 32.434 1.00 91.56 212 LYS A CA 1
ATOM 1659 C C . LYS A 1 212 ? -0.409 3.418 31.530 1.00 91.56 212 LYS A C 1
ATOM 1661 O O . LYS A 1 212 ? -0.914 4.454 31.942 1.00 91.56 212 LYS A O 1
ATOM 1666 N N . GLU A 1 213 ? 0.120 3.299 30.317 1.00 94.25 213 GLU A N 1
ATOM 1667 C CA . GLU A 1 213 ? 0.244 4.390 29.357 1.00 94.25 213 GLU A CA 1
ATOM 1668 C C . GLU A 1 213 ? -0.543 4.083 28.087 1.00 94.25 213 GLU A C 1
ATOM 1670 O O . GLU A 1 213 ? -0.704 2.924 27.695 1.00 94.25 213 GLU A O 1
ATOM 1675 N N . VAL A 1 214 ? -1.020 5.144 27.439 1.00 92.81 214 VAL A N 1
ATOM 1676 C CA . VAL A 1 214 ? -1.733 5.059 26.165 1.00 92.81 214 VAL A CA 1
ATOM 1677 C C . VAL A 1 214 ? -0.718 4.744 25.065 1.00 92.81 214 VAL A C 1
ATOM 1679 O O . VAL A 1 214 ? 0.210 5.533 24.864 1.00 92.81 214 VAL A O 1
ATOM 1682 N N . PRO A 1 215 ? -0.867 3.631 24.327 1.00 93.38 215 PRO A N 1
ATOM 1683 C CA . PRO A 1 215 ? 0.058 3.310 23.250 1.00 93.38 215 PRO A CA 1
ATOM 1684 C C . PRO A 1 215 ? 0.063 4.379 22.153 1.00 93.38 215 PRO A C 1
ATOM 1686 O O . PRO A 1 215 ? -0.959 5.000 21.846 1.00 93.38 215 PRO A O 1
ATOM 1689 N N . LYS A 1 216 ? 1.218 4.563 21.505 1.00 91.38 216 LYS A N 1
ATOM 1690 C CA . LYS A 1 216 ? 1.345 5.475 20.361 1.00 91.38 216 LYS A CA 1
ATOM 1691 C C . LYS A 1 216 ? 0.346 5.087 19.265 1.00 91.38 216 LYS A C 1
ATOM 1693 O O . LYS A 1 216 ? 0.194 3.910 18.951 1.00 91.38 216 LYS A O 1
ATOM 1698 N N . GLY A 1 217 ? -0.314 6.080 18.672 1.00 91.31 217 GLY A N 1
ATOM 1699 C CA . GLY A 1 217 ? -1.345 5.847 17.656 1.00 91.31 217 GLY A CA 1
ATOM 1700 C C . GLY A 1 217 ? -2.772 5.811 18.203 1.00 91.31 217 GLY A C 1
ATOM 1701 O O . GLY A 1 217 ? -3.714 5.830 17.414 1.00 91.31 217 GLY A O 1
ATOM 1702 N N . TYR A 1 218 ? -2.944 5.787 19.527 1.00 94.44 218 TYR A N 1
ATOM 1703 C CA . TYR A 1 218 ? -4.249 5.643 20.161 1.00 94.44 218 TYR A CA 1
ATOM 1704 C C . TYR A 1 218 ? -4.694 6.902 20.908 1.00 94.44 218 TYR A C 1
ATOM 1706 O O . TYR A 1 218 ? -3.903 7.651 21.480 1.00 94.44 218 TYR A O 1
ATOM 1714 N N . TYR A 1 219 ? -6.005 7.096 20.906 1.00 94.31 219 TYR A N 1
ATOM 1715 C CA . TYR A 1 219 ? -6.751 8.074 21.676 1.00 94.31 219 TYR A CA 1
ATOM 1716 C C . TYR A 1 219 ? -7.340 7.396 22.919 1.00 94.31 219 TYR A C 1
ATOM 1718 O O . TYR A 1 219 ? -7.960 6.341 22.802 1.00 94.31 219 TYR A O 1
ATOM 1726 N N . LEU A 1 220 ? -7.166 7.995 24.098 1.00 94.50 220 LEU A N 1
ATOM 1727 C CA . LEU A 1 220 ? -7.786 7.519 25.336 1.00 94.50 220 LEU A CA 1
ATOM 1728 C C . LEU A 1 220 ? -9.224 8.033 25.432 1.00 94.50 220 LEU A C 1
ATOM 1730 O O . LEU A 1 220 ? -9.449 9.246 25.441 1.00 94.50 220 LEU A O 1
ATOM 1734 N N . VAL A 1 221 ? -10.181 7.112 25.540 1.00 93.56 221 VAL A N 1
ATOM 1735 C CA . VAL A 1 221 ? -11.599 7.455 25.708 1.00 93.56 221 VAL A CA 1
ATOM 1736 C C . VAL A 1 221 ? -11.795 8.257 27.001 1.00 93.56 221 VAL A C 1
ATOM 1738 O O . VAL A 1 221 ? -11.089 8.051 27.988 1.00 93.56 221 VAL A O 1
ATOM 1741 N N . GLY A 1 222 ? -12.703 9.233 26.970 1.00 92.88 222 GLY A N 1
ATOM 1742 C CA . GLY A 1 222 ? -12.973 10.139 28.087 1.00 92.88 222 GLY A CA 1
ATOM 1743 C C . GLY A 1 222 ? -11.974 11.289 28.231 1.00 92.88 222 GLY A C 1
ATOM 1744 O O . GLY A 1 222 ? -12.051 12.034 29.203 1.00 92.88 222 GLY A O 1
ATOM 1745 N N . THR A 1 223 ? -11.042 11.457 27.285 1.00 93.75 223 THR A N 1
ATOM 1746 C CA . THR A 1 223 ? -10.085 12.576 27.286 1.00 93.75 223 THR A CA 1
ATOM 1747 C C . THR A 1 223 ? -10.470 13.623 26.243 1.00 93.75 223 THR A C 1
ATOM 1749 O O . THR A 1 223 ? -10.719 13.285 25.085 1.00 93.75 223 THR A O 1
ATOM 1752 N N . LEU A 1 224 ? -10.480 14.902 26.622 1.00 94.81 224 LEU A N 1
ATOM 1753 C CA . LEU A 1 224 ? -10.694 16.010 25.689 1.00 94.81 224 LEU A CA 1
ATOM 1754 C C . LEU A 1 224 ? -9.439 16.242 24.837 1.00 94.81 224 LEU A C 1
ATOM 1756 O O . LEU A 1 224 ? -8.345 16.432 25.371 1.00 94.81 224 LEU A O 1
ATOM 1760 N N . VAL A 1 225 ? -9.585 16.229 23.511 1.00 94.25 225 VAL A N 1
ATOM 1761 C CA . VAL A 1 225 ? -8.465 16.374 22.567 1.00 94.25 225 VAL A CA 1
ATOM 1762 C C . VAL A 1 225 ? -8.809 17.318 21.422 1.00 94.25 225 VAL A C 1
ATOM 1764 O O . VAL A 1 225 ? -9.972 17.486 21.067 1.00 94.25 225 VAL A O 1
ATOM 1767 N N . LYS A 1 226 ? -7.779 17.899 20.798 1.00 95.06 226 LYS A N 1
ATOM 1768 C CA . LYS A 1 226 ? -7.948 18.786 19.641 1.00 95.06 226 LYS A CA 1
ATOM 1769 C C . LYS A 1 226 ? -8.432 18.019 18.410 1.00 95.06 226 LYS A C 1
ATOM 1771 O O . LYS A 1 226 ? -7.819 17.014 18.043 1.00 95.06 226 LYS A O 1
ATOM 1776 N N . LYS A 1 227 ? -9.431 18.564 17.708 1.00 95.00 227 LYS A N 1
ATOM 1777 C CA . LYS A 1 227 ? -9.941 18.047 16.424 1.00 95.00 227 LYS A CA 1
ATOM 1778 C C . LYS A 1 227 ? -8.816 17.889 15.400 1.00 95.00 227 LYS A C 1
ATOM 1780 O O . LYS A 1 227 ? -8.688 16.834 14.793 1.00 95.00 227 LYS A O 1
ATOM 1785 N N . ALA A 1 228 ? -7.933 18.885 15.294 1.00 93.50 228 ALA A N 1
ATOM 1786 C CA . ALA A 1 228 ? -6.806 18.871 14.357 1.00 93.50 228 ALA A CA 1
ATOM 1787 C C . ALA A 1 228 ? -5.815 17.716 14.589 1.00 93.50 228 ALA A C 1
ATOM 1789 O O . ALA A 1 228 ? -5.283 17.175 13.628 1.00 93.50 228 ALA A O 1
ATOM 1790 N N . LYS A 1 229 ? -5.587 17.306 15.847 1.00 93.38 229 LYS A N 1
ATOM 1791 C CA . LYS A 1 229 ? -4.644 16.221 16.178 1.00 93.38 229 LYS A CA 1
ATOM 1792 C C . LYS A 1 229 ? -5.151 14.848 15.723 1.00 93.38 229 LYS A C 1
ATOM 1794 O O . LYS A 1 229 ? -4.353 13.963 15.449 1.00 93.38 229 LYS A O 1
ATOM 1799 N N . TYR A 1 230 ? -6.468 14.669 15.685 1.00 93.81 230 TYR A N 1
ATOM 1800 C CA . TYR A 1 230 ? -7.117 13.401 15.356 1.00 93.81 230 TYR A CA 1
ATOM 1801 C C . TYR A 1 230 ? -8.214 13.615 14.309 1.00 93.81 230 TYR A C 1
ATOM 1803 O O . TYR A 1 230 ? -9.336 13.131 14.462 1.00 93.81 230 TYR A O 1
ATOM 1811 N N . ALA A 1 231 ? -7.900 14.360 13.246 1.00 93.06 231 ALA A N 1
ATOM 1812 C CA . ALA A 1 231 ? -8.883 14.805 12.258 1.00 93.06 231 ALA A CA 1
ATOM 1813 C C . ALA A 1 231 ? -9.625 13.634 11.592 1.00 93.06 231 ALA A C 1
ATOM 1815 O O . ALA A 1 231 ? -10.844 13.681 11.429 1.00 93.06 231 ALA A O 1
ATOM 1816 N N . LYS A 1 232 ? -8.904 12.548 11.276 1.00 93.06 232 LYS A N 1
ATOM 1817 C CA . LYS A 1 232 ? -9.485 11.329 10.691 1.00 93.06 232 LYS A CA 1
ATOM 1818 C C . LYS A 1 232 ? -10.474 10.647 11.636 1.00 93.06 232 LYS A C 1
ATOM 1820 O O . LYS A 1 232 ? -11.521 10.188 11.191 1.00 93.06 232 LYS A O 1
ATOM 1825 N N . LEU A 1 233 ? -10.151 10.579 12.930 1.00 93.88 233 LEU A N 1
ATOM 1826 C CA . LEU A 1 233 ? -11.053 10.015 13.933 1.00 93.88 233 LEU A CA 1
ATOM 1827 C C . LEU A 1 233 ? -12.280 10.911 14.111 1.00 93.88 233 LEU A C 1
ATOM 1829 O O . LEU A 1 233 ? -13.399 10.413 14.054 1.00 93.88 233 LEU A O 1
ATOM 1833 N N . TYR A 1 234 ? -12.074 12.222 14.266 1.00 94.44 234 TYR A N 1
ATOM 1834 C CA . TYR A 1 234 ? -13.155 13.194 14.423 1.00 94.44 234 TYR A CA 1
ATOM 1835 C C . TYR A 1 234 ? -14.160 13.121 13.266 1.00 94.44 234 TYR A C 1
ATOM 1837 O O . TYR A 1 234 ? -15.359 13.030 13.507 1.00 94.44 234 TYR A O 1
ATOM 1845 N N . ALA A 1 235 ? -13.681 13.034 12.021 1.00 93.19 235 ALA A N 1
ATOM 1846 C CA . ALA A 1 235 ? -14.539 12.889 10.846 1.00 93.19 235 ALA A CA 1
ATOM 1847 C C . ALA A 1 235 ? -15.467 11.658 10.904 1.00 93.19 235 ALA A C 1
ATOM 1849 O O . ALA A 1 235 ? -16.561 11.704 10.344 1.00 93.19 235 ALA A O 1
ATOM 1850 N N . LYS A 1 236 ? -15.054 10.576 11.585 1.00 91.25 236 LYS A N 1
ATOM 1851 C CA . LYS A 1 236 ? -15.856 9.352 11.757 1.00 91.25 236 LYS A CA 1
ATOM 1852 C C . LYS A 1 236 ? -16.848 9.423 12.921 1.00 91.25 236 LYS A C 1
ATOM 1854 O O . LYS A 1 236 ? -17.821 8.677 12.903 1.00 91.25 236 LYS A O 1
ATOM 1859 N N . VAL A 1 237 ? -16.591 10.251 13.937 1.00 91.19 237 VAL A N 1
ATOM 1860 C CA . VAL A 1 237 ? -17.365 10.239 15.196 1.00 91.19 237 VAL A CA 1
ATOM 1861 C C . VAL A 1 237 ? -18.178 11.507 15.457 1.00 91.19 237 VAL A C 1
ATOM 1863 O O . VAL A 1 237 ? -19.023 11.496 16.347 1.00 91.19 237 VAL A O 1
ATOM 1866 N N . GLN A 1 238 ? -17.934 12.591 14.717 1.00 92.44 238 GLN A N 1
ATOM 1867 C CA . GLN A 1 238 ? -18.671 13.850 14.863 1.00 92.44 238 GLN A CA 1
ATOM 1868 C C . GLN A 1 238 ? -20.190 13.642 14.753 1.00 92.44 238 GLN A C 1
ATOM 1870 O O . GLN A 1 238 ? -20.667 12.851 13.936 1.00 92.44 238 GLN A O 1
ATOM 1875 N N . GLY A 1 239 ? -20.952 14.352 15.583 1.00 89.38 239 GLY A N 1
ATOM 1876 C CA . GLY A 1 239 ? -22.413 14.283 15.623 1.00 89.38 239 GLY A CA 1
ATOM 1877 C C . GLY A 1 239 ? -23.004 13.033 16.287 1.00 89.38 239 GLY A C 1
ATOM 1878 O O . GLY A 1 239 ? -24.227 12.933 16.387 1.00 89.38 239 GLY A O 1
ATOM 1879 N N . LEU A 1 240 ? -22.187 12.081 16.757 1.00 89.69 240 LEU A N 1
ATOM 1880 C CA . LEU A 1 240 ? -22.685 10.925 17.508 1.00 89.69 240 LEU A CA 1
ATOM 1881 C C . LEU A 1 240 ? -23.063 11.314 18.944 1.00 89.69 240 LEU A C 1
ATOM 1883 O O . LEU A 1 240 ? -22.388 12.107 19.595 1.00 89.69 240 LEU A O 1
ATOM 1887 N N . SER A 1 241 ? -24.115 10.690 19.478 1.00 87.50 241 SER A N 1
ATOM 1888 C CA . SER A 1 241 ? -24.718 11.058 20.771 1.00 87.50 241 SER A CA 1
ATOM 1889 C C . SER A 1 241 ? -23.779 10.965 21.975 1.00 87.50 241 SER A C 1
ATOM 1891 O O . SER A 1 241 ? -23.988 11.650 22.971 1.00 87.50 241 SER A O 1
ATOM 1893 N N . ASN A 1 242 ? -22.764 10.101 21.914 1.00 89.50 242 ASN A N 1
ATOM 1894 C CA . ASN A 1 242 ? -21.793 9.919 22.995 1.00 89.50 242 ASN A CA 1
ATOM 1895 C C . ASN A 1 242 ? -20.467 10.654 22.738 1.00 89.50 242 ASN A C 1
ATOM 1897 O O . ASN A 1 242 ? -19.434 10.308 23.317 1.00 89.50 242 ASN A O 1
ATOM 1901 N N . VAL A 1 243 ? -20.491 11.656 21.858 1.00 93.06 243 VAL A N 1
ATOM 1902 C CA . VAL A 1 243 ? -19.368 12.549 21.588 1.00 93.06 243 VAL A CA 1
ATOM 1903 C C . VAL A 1 243 ? -19.716 13.940 22.097 1.00 93.06 243 VAL A C 1
ATOM 1905 O O . VAL A 1 243 ? -20.726 14.529 21.728 1.00 93.06 243 VAL A O 1
ATOM 1908 N N . THR A 1 244 ? -18.865 14.459 22.974 1.00 94.75 244 THR A N 1
ATOM 1909 C CA . THR A 1 244 ? -18.932 15.835 23.456 1.00 94.75 244 THR A CA 1
ATOM 1910 C C . THR A 1 244 ? -18.034 16.694 22.578 1.00 94.75 244 THR A C 1
ATOM 1912 O O . THR A 1 244 ? -16.835 16.430 22.472 1.00 94.75 244 THR A O 1
ATOM 1915 N N . GLU A 1 245 ? -18.596 17.730 21.966 1.00 94.94 245 GLU A N 1
ATOM 1916 C CA . GLU A 1 245 ? -17.878 18.636 21.071 1.00 94.94 245 GLU A CA 1
ATOM 1917 C C . GLU A 1 245 ? -17.810 20.049 21.660 1.00 94.94 245 GLU A C 1
ATOM 1919 O O . GLU A 1 245 ? -18.768 20.549 22.246 1.00 94.94 245 GLU A O 1
ATOM 1924 N N . SER A 1 246 ? -16.661 20.696 21.488 1.00 92.56 246 SER A N 1
ATOM 1925 C CA . SER A 1 246 ? -16.486 22.143 21.632 1.00 92.56 246 SER A CA 1
ATOM 1926 C C . SER A 1 246 ? -15.806 22.686 20.373 1.00 92.56 246 SER A C 1
ATOM 1928 O O . SER A 1 246 ? -15.546 21.913 19.449 1.00 92.56 246 SER A O 1
ATOM 1930 N N . ASP A 1 247 ? -15.534 23.990 20.296 1.00 91.94 247 ASP A N 1
ATOM 1931 C CA . ASP A 1 247 ? -15.040 24.644 19.072 1.00 91.94 247 ASP A CA 1
ATOM 1932 C C . ASP A 1 247 ? -13.871 23.878 18.422 1.00 91.94 247 ASP A C 1
ATOM 1934 O O . ASP A 1 247 ? -14.021 23.296 17.343 1.00 91.94 247 ASP A O 1
ATOM 1938 N N . ASP A 1 248 ? -12.754 23.753 19.144 1.00 95.50 248 ASP A N 1
ATOM 1939 C CA . ASP A 1 248 ? -11.528 23.107 18.655 1.00 95.50 248 ASP A CA 1
ATOM 1940 C C . ASP A 1 248 ? -11.308 21.683 19.175 1.00 95.50 248 ASP A C 1
ATOM 1942 O O . ASP A 1 248 ? -10.331 21.027 18.797 1.00 95.50 248 ASP A O 1
ATOM 1946 N N . ASN A 1 249 ? -12.174 21.188 20.062 1.00 96.56 249 ASN A N 1
ATOM 1947 C CA . ASN A 1 249 ? -11.949 19.924 20.755 1.00 96.56 249 ASN A CA 1
ATOM 1948 C C . ASN A 1 249 ? -13.140 18.977 20.650 1.00 96.56 249 ASN A C 1
ATOM 1950 O O . ASN A 1 249 ? -14.277 19.381 20.426 1.00 96.56 249 ASN A O 1
ATOM 1954 N N . PHE A 1 250 ? -12.862 17.695 20.840 1.00 96.62 250 PHE A N 1
ATOM 1955 C CA . PHE A 1 250 ? -13.880 16.670 20.991 1.00 96.62 250 PHE A CA 1
ATOM 1956 C C . PHE A 1 250 ? -13.447 15.650 22.043 1.00 96.62 250 PHE A C 1
ATOM 1958 O O . PHE A 1 250 ? -12.261 15.507 22.359 1.00 96.62 250 PHE A O 1
ATOM 1965 N N . MET A 1 251 ? -14.425 14.949 22.597 1.00 95.81 251 MET A N 1
ATOM 1966 C CA . MET A 1 251 ? -14.230 13.861 23.540 1.00 95.81 251 MET A CA 1
ATOM 1967 C C . MET A 1 251 ? -15.259 12.779 23.261 1.00 95.81 251 MET A C 1
ATOM 1969 O O . MET A 1 251 ? -16.452 13.055 23.201 1.00 95.81 251 MET A O 1
ATOM 1973 N N . ILE A 1 252 ? -14.810 11.537 23.138 1.00 94.06 252 ILE A N 1
ATOM 1974 C CA . ILE A 1 252 ? -15.704 10.383 23.147 1.00 94.06 252 ILE A CA 1
ATOM 1975 C C . ILE A 1 252 ? -1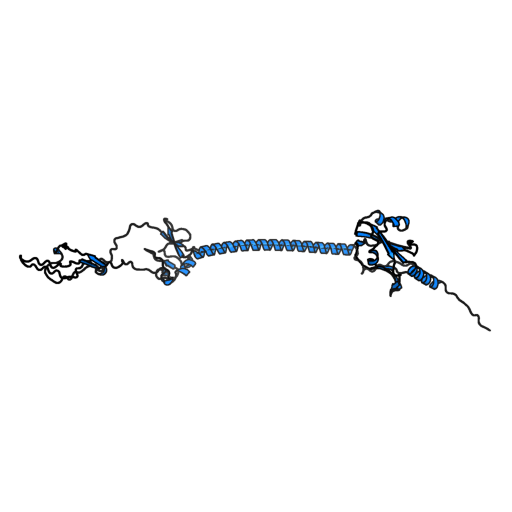5.902 10.008 24.615 1.00 94.06 252 ILE A C 1
ATOM 1977 O O . ILE A 1 252 ? -14.922 9.725 25.307 1.00 94.06 252 ILE A O 1
ATOM 1981 N N . ASN A 1 253 ? -17.138 10.056 25.111 1.00 91.62 253 ASN A N 1
ATOM 1982 C CA . ASN A 1 253 ? -17.417 9.827 26.529 1.00 91.62 253 ASN A CA 1
ATOM 1983 C C . ASN A 1 253 ? -17.150 8.359 26.910 1.00 91.62 253 ASN A C 1
ATOM 1985 O O . ASN A 1 253 ? -17.285 7.456 26.083 1.00 91.62 253 ASN A O 1
ATOM 1989 N N . ASN A 1 254 ? -16.790 8.113 28.174 1.00 86.44 254 ASN A N 1
ATOM 1990 C CA . ASN A 1 254 ? -16.474 6.770 28.666 1.00 86.44 254 ASN A CA 1
ATOM 1991 C C . ASN A 1 254 ? -17.631 5.778 28.493 1.00 86.44 254 ASN A C 1
ATOM 1993 O O . ASN A 1 254 ? -18.793 6.106 28.722 1.00 86.44 254 ASN A O 1
ATOM 1997 N N . PHE A 1 255 ? -17.278 4.537 28.157 1.00 80.88 255 PHE A N 1
ATOM 1998 C CA . PHE A 1 255 ? -18.206 3.414 28.062 1.00 80.88 255 PHE A CA 1
ATOM 1999 C C . PHE A 1 255 ? -18.014 2.482 29.255 1.00 80.88 255 PHE A C 1
ATOM 2001 O O . PHE A 1 255 ? -16.881 2.169 29.618 1.00 80.88 255 PHE A O 1
ATOM 2008 N N . THR A 1 256 ? -19.108 1.991 29.830 1.00 74.81 256 THR A N 1
ATOM 2009 C CA . THR A 1 256 ? -19.056 0.951 30.872 1.00 74.81 256 THR A CA 1
ATOM 2010 C C . THR A 1 256 ? -19.108 -0.450 30.262 1.00 74.81 256 THR A C 1
ATOM 2012 O O . THR A 1 256 ? -18.360 -1.333 30.666 1.00 74.81 256 THR A O 1
ATOM 2015 N N . TYR A 1 257 ? -19.960 -0.639 29.248 1.00 78.75 257 TYR A N 1
ATOM 2016 C CA . TYR A 1 257 ? -20.125 -1.889 28.506 1.00 78.75 257 TYR A CA 1
ATOM 2017 C C . TYR A 1 257 ? -20.279 -1.592 27.018 1.00 78.75 257 TYR A C 1
ATOM 2019 O O . TYR A 1 257 ? -20.846 -0.567 26.641 1.00 78.75 257 TYR A O 1
ATOM 2027 N N . VAL A 1 258 ? -19.795 -2.506 26.178 1.00 84.44 258 VAL A N 1
ATOM 2028 C CA . VAL A 1 258 ? -19.876 -2.389 24.719 1.00 84.44 258 VAL A CA 1
ATOM 2029 C C . VAL A 1 258 ? -20.689 -3.553 24.174 1.00 84.44 258 VAL A C 1
ATOM 2031 O O . VAL A 1 258 ? -20.452 -4.710 24.518 1.00 84.44 258 VAL A O 1
ATOM 2034 N N . LYS A 1 259 ? -21.658 -3.236 23.316 1.00 84.81 259 LYS A N 1
ATOM 2035 C CA . LYS A 1 259 ? -22.509 -4.198 22.619 1.00 84.81 259 LYS A CA 1
ATOM 2036 C C . LYS A 1 259 ? -22.358 -3.975 21.118 1.00 84.81 259 LYS A C 1
ATOM 2038 O O . LYS A 1 259 ? -22.401 -2.838 20.659 1.00 84.81 259 LYS A O 1
ATOM 2043 N N . GLY A 1 260 ? -22.187 -5.058 20.361 1.00 88.12 260 GLY A N 1
ATOM 2044 C CA . GLY A 1 260 ? -22.169 -4.990 18.901 1.00 88.12 260 GLY A CA 1
ATOM 2045 C C . GLY A 1 260 ? -23.529 -4.570 18.337 1.00 88.12 260 GLY A C 1
ATOM 2046 O O . GLY A 1 260 ? -24.574 -4.928 18.883 1.00 88.12 260 GLY A O 1
ATOM 2047 N N . THR A 1 261 ? -23.510 -3.832 17.231 1.00 89.50 261 THR A N 1
ATOM 2048 C CA . THR A 1 261 ? -24.703 -3.454 16.467 1.00 89.50 261 THR A CA 1
ATOM 2049 C C . THR A 1 261 ? -24.481 -3.727 14.982 1.00 89.50 261 THR A C 1
ATOM 2051 O O . THR A 1 261 ? -23.347 -3.698 14.508 1.00 89.50 261 THR A O 1
ATOM 2054 N N . ASN A 1 262 ? -25.572 -3.978 14.259 1.00 92.50 262 ASN A N 1
ATOM 2055 C CA . ASN A 1 262 ? -25.584 -4.077 12.799 1.00 92.50 262 ASN A CA 1
ATOM 2056 C C . ASN A 1 262 ? -26.084 -2.780 12.135 1.00 92.50 262 ASN A C 1
ATOM 2058 O O . ASN A 1 262 ? -26.148 -2.718 10.910 1.00 92.50 262 ASN A O 1
ATOM 2062 N N . SER A 1 263 ? -26.458 -1.763 12.922 1.00 90.44 263 SER A N 1
ATOM 2063 C CA . SER A 1 263 ? -26.908 -0.465 12.418 1.00 90.44 263 SER A CA 1
ATOM 2064 C C . SER A 1 263 ? -25.877 0.616 12.710 1.00 90.44 263 SER A C 1
ATOM 2066 O O . SER A 1 263 ? -25.466 0.810 13.855 1.00 90.44 263 SER A O 1
ATOM 2068 N N . THR A 1 264 ? -25.498 1.374 11.684 1.00 86.44 264 THR A N 1
ATOM 2069 C CA . THR A 1 264 ? -24.569 2.503 11.822 1.00 86.44 264 THR A CA 1
ATOM 2070 C C . THR A 1 264 ? -25.148 3.637 12.667 1.00 86.44 264 THR A C 1
ATOM 2072 O O . THR A 1 264 ? -24.384 4.371 13.282 1.00 86.44 264 THR A O 1
ATOM 2075 N N . SER A 1 265 ? -26.479 3.765 12.746 1.00 85.56 265 SER A N 1
ATOM 2076 C CA . SER A 1 265 ? -27.149 4.762 13.594 1.00 85.56 265 SER A CA 1
ATOM 2077 C C . SER A 1 265 ? -26.944 4.523 15.087 1.00 85.56 265 SER A C 1
ATOM 2079 O O . SER A 1 265 ? -27.028 5.466 15.870 1.00 85.56 265 SER A O 1
ATOM 2081 N N . ASP A 1 266 ? -26.697 3.272 15.477 1.00 85.44 266 ASP A N 1
ATOM 2082 C CA . ASP A 1 266 ? -26.648 2.849 16.880 1.00 85.44 266 ASP A CA 1
ATOM 2083 C C . ASP A 1 266 ? -25.217 2.887 17.434 1.00 85.44 266 ASP A C 1
ATOM 2085 O O . ASP A 1 266 ? -24.985 2.664 18.624 1.00 85.44 266 ASP A O 1
ATOM 2089 N N . VAL A 1 267 ? -24.237 3.151 16.566 1.00 86.81 267 VAL A N 1
ATOM 2090 C CA . VAL A 1 267 ? -22.828 3.246 16.935 1.00 86.81 267 VAL A CA 1
ATOM 2091 C C . VAL A 1 267 ? -22.645 4.405 17.913 1.00 86.81 267 VAL A C 1
ATOM 2093 O O . VAL A 1 267 ? -23.055 5.532 17.657 1.00 86.81 267 VAL A O 1
ATOM 2096 N N . LEU A 1 268 ? -22.021 4.105 19.055 1.00 83.94 268 LEU A N 1
ATOM 2097 C CA . LEU A 1 268 ? -21.847 5.028 20.180 1.00 83.94 268 LEU A CA 1
ATOM 2098 C C . LEU A 1 268 ? -23.161 5.569 20.780 1.00 83.94 268 LEU A C 1
ATOM 2100 O O . LEU A 1 268 ? -23.138 6.598 21.451 1.00 83.94 268 LEU A O 1
ATOM 2104 N N . GLN A 1 269 ? -24.297 4.891 20.604 1.00 84.38 269 GLN A N 1
ATOM 2105 C CA . GLN A 1 269 ? -25.481 5.182 21.413 1.00 84.38 269 GLN A CA 1
ATOM 2106 C C . GLN A 1 269 ? -25.365 4.553 22.804 1.00 84.38 269 GLN A C 1
ATOM 2108 O O . GLN A 1 269 ? -24.859 3.440 22.969 1.00 84.38 269 GLN A O 1
ATOM 2113 N N . THR A 1 270 ? -25.857 5.260 23.820 1.00 81.56 270 THR A N 1
ATOM 2114 C CA . THR A 1 270 ? -25.947 4.735 25.183 1.00 81.56 270 THR A CA 1
ATOM 2115 C C . THR A 1 270 ? -27.288 4.035 25.385 1.00 81.56 270 THR A C 1
ATOM 2117 O O . THR A 1 270 ? -28.335 4.500 24.941 1.00 81.56 270 THR A O 1
ATOM 2120 N N . GLN A 1 271 ? -27.259 2.890 26.065 1.00 77.69 271 GLN A N 1
ATOM 2121 C CA . GLN A 1 271 ? -28.459 2.183 26.502 1.00 77.69 271 GLN A CA 1
ATOM 2122 C C . GLN A 1 271 ? -28.438 2.089 28.020 1.00 77.69 271 GLN A C 1
ATOM 2124 O O . GLN A 1 271 ? -27.428 1.708 28.616 1.00 77.69 271 GLN A O 1
ATOM 2129 N N . THR A 1 272 ? -29.554 2.435 28.653 1.00 74.38 272 THR A N 1
ATOM 2130 C CA . THR A 1 272 ? -29.718 2.241 30.092 1.00 74.38 272 THR A CA 1
ATOM 2131 C C . THR A 1 272 ? -29.768 0.745 30.386 1.00 74.38 272 THR A C 1
ATOM 2133 O O . THR A 1 272 ? -30.482 -0.004 29.716 1.00 74.38 272 THR A O 1
ATOM 2136 N N . GLN A 1 273 ? -28.997 0.301 31.379 1.00 66.94 273 GLN A N 1
ATOM 2137 C CA . GLN A 1 273 ? -29.045 -1.086 31.827 1.00 66.94 273 GLN A CA 1
ATOM 2138 C C . GLN A 1 273 ? -30.443 -1.402 32.359 1.00 66.94 273 GLN A C 1
ATOM 2140 O O . GLN A 1 273 ? -31.005 -0.648 33.151 1.00 66.94 273 GLN A O 1
ATOM 2145 N N . ALA A 1 274 ? -30.993 -2.533 31.937 1.00 65.19 274 ALA A N 1
ATOM 2146 C CA . ALA A 1 274 ? -32.217 -3.073 32.497 1.00 65.19 274 ALA A CA 1
ATOM 2147 C C . ALA A 1 274 ? -32.086 -4.591 32.564 1.00 65.19 274 ALA A C 1
ATOM 2149 O O . ALA A 1 274 ? -31.725 -5.240 31.579 1.00 65.19 274 ALA A O 1
ATOM 2150 N N . LEU A 1 275 ? -32.389 -5.163 33.727 1.00 64.88 275 LEU A N 1
ATOM 2151 C CA . LEU A 1 275 ? -32.632 -6.595 33.802 1.00 64.88 275 LEU A CA 1
ATOM 2152 C C . LEU A 1 275 ? -33.958 -6.897 33.088 1.00 64.88 275 LEU A C 1
ATOM 2154 O O . LEU A 1 275 ? -34.905 -6.109 33.202 1.00 64.88 275 LEU A O 1
ATOM 2158 N N . PRO A 1 276 ? -34.063 -8.030 32.370 1.00 65.69 276 PRO A N 1
ATOM 2159 C CA . PRO A 1 276 ? -35.353 -8.514 31.907 1.00 65.69 276 PRO A CA 1
ATOM 2160 C C . PRO A 1 276 ? -36.318 -8.587 33.090 1.00 65.69 276 PRO A C 1
ATOM 2162 O O . PRO A 1 276 ? -35.917 -8.968 34.192 1.00 65.69 276 PRO A O 1
ATOM 2165 N N . ASN A 1 277 ? -37.590 -8.247 32.880 1.00 73.62 277 ASN A N 1
ATOM 2166 C CA . ASN A 1 277 ? -38.560 -8.387 33.957 1.00 73.62 277 ASN A CA 1
ATOM 2167 C C . ASN A 1 277 ? -38.676 -9.867 34.360 1.00 73.62 277 ASN A C 1
ATOM 2169 O O . ASN A 1 277 ? -39.052 -10.706 33.541 1.00 73.62 277 ASN A O 1
ATOM 2173 N N . ILE A 1 278 ? -38.376 -10.183 35.619 1.00 75.12 278 ILE A N 1
ATOM 2174 C CA . ILE A 1 278 ? -38.488 -11.541 36.152 1.00 75.12 278 ILE A CA 1
ATOM 2175 C C . ILE A 1 278 ? -39.905 -11.727 36.686 1.00 75.12 278 ILE A C 1
ATOM 2177 O O . ILE A 1 278 ? -40.316 -11.062 37.639 1.00 75.12 278 ILE A O 1
ATOM 2181 N N . ARG A 1 279 ? -40.641 -12.659 36.075 1.00 77.38 279 ARG A N 1
ATOM 2182 C CA . ARG A 1 279 ? -41.961 -13.101 36.530 1.00 77.38 279 ARG A CA 1
ATOM 2183 C C . ARG A 1 279 ? -41.927 -14.583 36.860 1.00 77.38 279 ARG A C 1
ATOM 2185 O O . ARG A 1 279 ? -41.364 -15.369 36.104 1.00 77.38 279 ARG A O 1
ATOM 2192 N N . GLY A 1 280 ? -42.545 -14.970 37.968 1.00 72.06 280 GLY A N 1
ATOM 2193 C CA . GLY A 1 280 ? -42.546 -16.360 38.412 1.00 72.06 280 GLY A CA 1
ATOM 2194 C C . GLY A 1 280 ? -43.686 -16.677 39.366 1.00 72.06 280 GLY A C 1
ATOM 2195 O O . GLY A 1 280 ? -44.296 -15.782 39.949 1.00 72.06 280 GLY A O 1
ATOM 2196 N N . LYS A 1 281 ? -43.973 -17.971 39.516 1.00 72.81 281 LYS A N 1
ATOM 2197 C CA . LYS A 1 281 ? -44.946 -18.488 40.480 1.00 72.81 281 LYS A CA 1
ATOM 2198 C C . LYS A 1 281 ? -44.317 -19.640 41.248 1.00 72.81 281 LYS A C 1
ATOM 2200 O O . LYS A 1 281 ? -43.774 -20.552 40.631 1.00 72.81 281 LYS A O 1
ATOM 2205 N N . ALA A 1 282 ? -44.412 -19.606 42.569 1.00 67.88 282 ALA A N 1
ATOM 2206 C CA . ALA A 1 282 ? -44.123 -20.746 43.424 1.00 67.88 282 ALA A CA 1
ATOM 2207 C C . ALA A 1 282 ? -45.448 -21.405 43.827 1.00 67.88 282 ALA A C 1
ATOM 2209 O O . ALA A 1 282 ? -46.383 -20.721 44.255 1.00 67.88 282 ALA A O 1
ATOM 2210 N N . TRP A 1 283 ? -45.521 -22.728 43.668 1.00 61.53 283 TRP A N 1
ATOM 2211 C CA . TRP A 1 283 ? -46.698 -23.536 43.980 1.00 61.53 283 TRP A CA 1
ATOM 2212 C C . TRP A 1 283 ? -46.311 -24.676 44.922 1.00 61.53 283 TRP A C 1
ATOM 2214 O O . TRP A 1 283 ? -45.299 -25.341 44.706 1.00 61.53 283 TRP A O 1
ATOM 2224 N N . SER A 1 284 ? -47.127 -24.925 45.945 1.00 58.75 284 SER A N 1
ATOM 2225 C CA . SER A 1 284 ? -47.096 -26.164 46.716 1.00 58.75 284 SER A CA 1
ATOM 2226 C C . SER A 1 284 ? -48.344 -26.996 46.406 1.00 58.75 284 SER A C 1
ATOM 2228 O O . SER A 1 284 ? -49.476 -26.555 46.589 1.00 58.75 284 SER A O 1
ATOM 2230 N N . GLY A 1 285 ? -48.137 -28.221 45.918 1.00 49.28 285 GLY A N 1
ATOM 2231 C CA . GLY A 1 285 ? -49.228 -29.132 45.548 1.00 49.28 285 GLY A CA 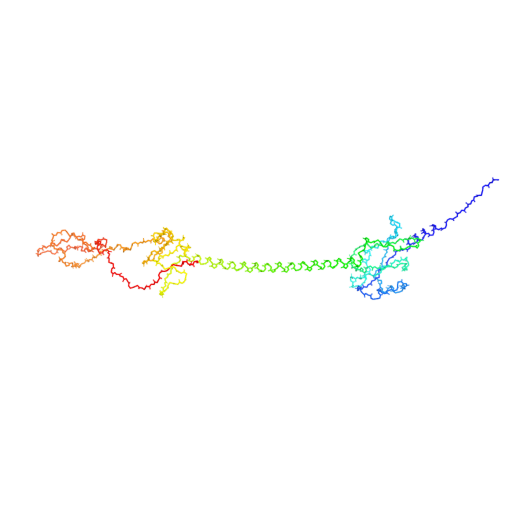1
ATOM 2232 C C . GLY A 1 285 ? -49.950 -29.763 46.746 1.00 49.28 285 GLY A C 1
ATOM 2233 O O . GLY A 1 285 ? -51.092 -30.193 46.616 1.00 49.28 285 GLY A O 1
ATOM 2234 N N . SER A 1 286 ? -49.305 -29.839 47.918 1.00 53.72 286 SER A N 1
ATOM 2235 C CA . SER A 1 286 ? -49.903 -30.407 49.147 1.00 53.72 286 SER A CA 1
ATOM 2236 C C . SER A 1 286 ? -49.256 -29.915 50.456 1.00 53.72 286 SER A C 1
ATOM 2238 O O . SER A 1 286 ? -49.532 -30.457 51.521 1.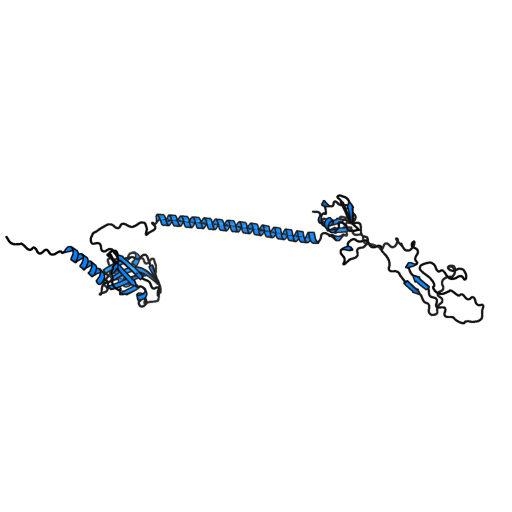00 53.72 286 SER A O 1
ATOM 2240 N N . GLY A 1 287 ? -48.364 -28.920 50.395 1.00 51.28 287 GLY A N 1
ATOM 2241 C CA . GLY A 1 287 ? -47.656 -28.373 51.559 1.00 51.28 287 GLY A CA 1
ATOM 2242 C C . GLY A 1 287 ? -48.135 -26.964 51.896 1.00 51.28 287 GLY A C 1
ATOM 2243 O O . GLY A 1 287 ? -48.472 -26.200 50.994 1.00 51.28 287 GLY A O 1
ATOM 2244 N N . ASN A 1 288 ? -48.133 -26.587 53.174 1.00 54.25 288 ASN A N 1
ATOM 2245 C CA . ASN A 1 288 ? -48.373 -25.198 53.563 1.00 54.25 288 ASN A CA 1
ATOM 2246 C C . ASN A 1 288 ? -47.184 -24.340 53.104 1.00 54.25 288 ASN A C 1
ATOM 2248 O O . ASN A 1 288 ? -46.061 -24.551 53.564 1.00 54.25 288 ASN A O 1
ATOM 2252 N N . ILE A 1 289 ? -47.410 -23.350 52.233 1.00 55.22 289 ILE A N 1
ATOM 2253 C CA . ILE A 1 289 ? -46.464 -22.232 52.105 1.00 55.22 289 ILE A CA 1
ATOM 2254 C C . ILE A 1 289 ? -46.676 -21.380 53.358 1.00 55.22 289 ILE A C 1
ATOM 2256 O O . ILE A 1 289 ? -47.564 -20.531 53.407 1.00 55.22 289 ILE A O 1
ATOM 2260 N N . SER A 1 290 ? -45.905 -21.670 54.406 1.00 52.97 290 SER A N 1
ATOM 2261 C CA . SER A 1 290 ? -45.932 -20.909 55.654 1.00 52.97 290 SER A CA 1
ATOM 2262 C C . SER A 1 290 ? -45.223 -19.574 55.443 1.00 52.97 290 SER A C 1
ATOM 2264 O O . SER A 1 290 ? -44.032 -19.435 55.716 1.00 52.97 290 SER A O 1
ATOM 2266 N N . VAL A 1 291 ? -45.955 -18.580 54.946 1.00 53.50 291 VAL A N 1
ATOM 2267 C CA . VAL A 1 291 ? -45.552 -17.180 55.091 1.00 53.50 291 VAL A CA 1
ATOM 2268 C C . VAL A 1 291 ? -45.788 -16.785 56.546 1.00 53.50 291 VAL A C 1
ATOM 2270 O O . VAL A 1 291 ? -46.898 -16.928 57.052 1.00 53.50 291 VAL A O 1
ATOM 2273 N N . ASN A 1 292 ? -44.743 -16.352 57.254 1.00 46.31 292 ASN A N 1
ATOM 2274 C CA . ASN A 1 292 ? -44.885 -15.894 58.635 1.00 46.31 292 ASN A CA 1
ATOM 2275 C C . ASN A 1 292 ? -45.844 -14.689 58.646 1.00 46.31 292 ASN A C 1
ATOM 2277 O O . ASN A 1 292 ? -45.536 -13.629 58.099 1.00 46.31 292 ASN A O 1
ATOM 2281 N N . SER A 1 293 ? -47.040 -14.882 59.204 1.00 45.94 293 SER A N 1
ATOM 2282 C CA . SER A 1 293 ? -48.166 -13.947 59.124 1.00 45.94 293 SER A CA 1
ATOM 2283 C C . SER A 1 293 ? -47.964 -12.665 59.931 1.00 45.94 293 SER A C 1
ATOM 2285 O O . SER A 1 293 ? -48.821 -11.791 59.896 1.00 45.94 293 SER A O 1
ATOM 2287 N N . SER A 1 294 ? -46.824 -12.488 60.606 1.00 45.31 294 SER A N 1
ATOM 2288 C CA . SER A 1 294 ? -46.428 -11.183 61.151 1.00 45.31 294 SER A CA 1
ATOM 2289 C C . SER A 1 294 ? -46.222 -10.110 60.069 1.00 45.31 294 SER A C 1
ATOM 2291 O O . SER A 1 294 ? -46.157 -8.932 60.401 1.00 45.31 294 SER A O 1
ATOM 2293 N N . PHE A 1 295 ? -46.187 -10.488 58.784 1.00 47.44 295 PHE A N 1
ATOM 2294 C CA . PHE A 1 295 ? -46.242 -9.560 57.646 1.00 47.44 295 PHE A CA 1
ATOM 2295 C C . PHE A 1 295 ? -47.662 -9.151 57.212 1.00 47.44 295 PHE A C 1
ATOM 2297 O O . PHE A 1 295 ? -47.814 -8.150 56.520 1.00 47.44 295 PHE A O 1
ATOM 2304 N N . PHE A 1 296 ? -48.700 -9.897 57.601 1.00 48.88 296 PHE A N 1
ATOM 2305 C CA . PHE A 1 296 ? -50.082 -9.668 57.168 1.00 48.88 296 PHE A CA 1
ATOM 2306 C C . PHE A 1 296 ? -51.010 -9.762 58.379 1.00 48.88 296 PHE A C 1
ATOM 2308 O O . PHE A 1 296 ? -51.594 -10.805 58.673 1.00 48.88 296 PHE A O 1
ATOM 2315 N N . GLY A 1 297 ? -51.094 -8.664 59.128 1.00 36.25 297 GLY A N 1
ATOM 2316 C CA . GLY A 1 297 ? -52.013 -8.547 60.250 1.00 36.25 297 GLY A CA 1
ATOM 2317 C C . GLY A 1 297 ? -53.462 -8.486 59.772 1.00 36.25 297 GLY A C 1
ATOM 2318 O O . GLY A 1 297 ? -53.814 -7.570 59.043 1.00 36.25 297 GLY A O 1
ATOM 2319 N N . GLY A 1 298 ? -54.281 -9.427 60.248 1.00 39.16 298 GLY A N 1
ATOM 2320 C CA . GLY A 1 298 ? -55.742 -9.328 60.292 1.00 39.16 298 GLY A CA 1
ATOM 2321 C C . GLY A 1 298 ? -56.459 -9.434 58.945 1.00 39.16 298 GLY A C 1
ATOM 2322 O O . GLY A 1 298 ? -56.079 -8.819 57.959 1.00 39.16 298 GLY A O 1
ATOM 2323 N N . GLU A 1 299 ? -57.538 -10.215 58.924 1.00 47.06 299 GLU A N 1
ATOM 2324 C CA . GLU A 1 299 ? -58.485 -10.359 57.814 1.00 47.06 299 GLU A CA 1
ATOM 2325 C C . GLU A 1 299 ? -58.821 -9.027 57.120 1.00 47.06 299 GLU A C 1
ATOM 2327 O O . GLU A 1 299 ? -59.740 -8.319 57.509 1.00 47.06 299 GLU A O 1
ATOM 2332 N N . THR A 1 300 ? -58.100 -8.687 56.058 1.00 42.09 300 THR A N 1
ATOM 2333 C CA . THR A 1 300 ? -58.488 -7.681 55.071 1.00 42.09 300 THR A CA 1
ATOM 2334 C C . THR A 1 300 ? -57.777 -8.026 53.771 1.00 42.09 300 THR A C 1
ATOM 2336 O O . THR A 1 300 ? -56.636 -8.484 53.782 1.00 42.09 300 THR A O 1
ATOM 2339 N N . SER A 1 301 ? -58.495 -7.894 52.654 1.00 46.66 301 SER A N 1
ATOM 2340 C CA . SER A 1 301 ? -58.027 -8.129 51.288 1.00 46.66 301 SER A CA 1
ATOM 2341 C C . SER A 1 301 ? -56.553 -7.774 51.132 1.00 46.66 301 SER A C 1
ATOM 2343 O O . SER A 1 301 ? -56.176 -6.612 51.274 1.00 46.66 301 SER A O 1
ATOM 2345 N N . ALA A 1 302 ? -55.725 -8.791 50.895 1.00 45.84 302 ALA A N 1
ATOM 2346 C CA . ALA A 1 302 ? -54.281 -8.655 50.851 1.00 45.84 302 ALA A CA 1
ATOM 2347 C C . ALA A 1 302 ? -53.879 -7.781 49.655 1.00 45.84 302 ALA A C 1
ATOM 2349 O O . ALA A 1 302 ? -53.608 -8.275 48.562 1.00 45.84 302 ALA A O 1
ATOM 2350 N N . ASN A 1 303 ? -53.821 -6.468 49.868 1.00 47.09 303 ASN A N 1
ATOM 2351 C CA . ASN A 1 303 ? -53.081 -5.546 49.021 1.00 47.09 303 ASN A CA 1
ATOM 2352 C C . ASN A 1 303 ? -51.598 -5.835 49.253 1.00 47.09 303 ASN A C 1
ATOM 2354 O O . ASN A 1 303 ? -50.904 -5.147 49.991 1.00 47.09 303 ASN A O 1
ATOM 2358 N N . THR A 1 304 ? -51.121 -6.943 48.695 1.00 55.78 304 THR A N 1
ATOM 2359 C CA . THR A 1 304 ? -49.711 -7.311 48.753 1.00 55.78 304 THR A CA 1
ATOM 2360 C C . THR A 1 304 ? -48.937 -6.310 47.902 1.00 55.78 304 THR A C 1
ATOM 2362 O O . THR A 1 304 ? -49.015 -6.361 46.676 1.00 55.78 304 THR A O 1
ATOM 2365 N N . GLU A 1 305 ? -48.239 -5.371 48.525 1.00 56.34 305 GLU A N 1
ATOM 2366 C CA . GLU A 1 305 ? -47.335 -4.437 47.853 1.00 56.34 305 GLU A CA 1
ATOM 2367 C C . GLU A 1 305 ? -45.935 -5.063 47.712 1.00 56.34 305 GLU A C 1
ATOM 2369 O O . GLU A 1 305 ? -45.504 -5.846 48.555 1.00 56.34 305 GLU A O 1
ATOM 2374 N N . GLY A 1 306 ? -45.222 -4.745 46.626 1.00 63.78 306 GLY A N 1
ATOM 2375 C CA . GLY A 1 306 ? -43.861 -5.236 46.371 1.00 63.78 306 GLY A CA 1
ATOM 2376 C C . GLY A 1 306 ? -43.741 -6.398 45.375 1.00 63.78 306 GLY A C 1
ATOM 2377 O O . GLY A 1 306 ? -44.698 -6.780 44.696 1.00 63.78 306 GLY A O 1
ATOM 2378 N N . VAL A 1 307 ? -42.510 -6.913 45.250 1.00 73.19 307 VAL A N 1
ATOM 2379 C CA . VAL A 1 307 ? -42.083 -7.906 44.239 1.00 73.19 307 VAL A CA 1
ATOM 2380 C C . VAL A 1 307 ? -42.724 -9.277 44.451 1.00 73.19 307 VAL A C 1
ATOM 2382 O O . VAL A 1 307 ? -43.015 -9.969 43.478 1.00 73.19 307 VAL A O 1
ATOM 2385 N N . PHE A 1 308 ? -42.967 -9.656 45.706 1.00 75.50 308 PHE A N 1
ATOM 2386 C CA . PHE A 1 308 ? -43.606 -10.912 46.090 1.00 75.50 308 PHE A CA 1
ATOM 2387 C C . PHE A 1 308 ? -45.055 -10.649 46.491 1.00 75.50 308 PHE A C 1
ATOM 2389 O O . PHE A 1 308 ? -45.312 -9.828 47.368 1.00 75.50 308 PHE A O 1
ATOM 2396 N N . PHE A 1 309 ? -46.006 -11.331 45.857 1.00 70.50 309 PHE A N 1
ATOM 2397 C CA . PHE A 1 309 ? -47.428 -11.061 46.062 1.00 70.50 309 PHE A CA 1
ATOM 2398 C C . PHE A 1 309 ? -48.302 -12.304 45.917 1.00 70.50 309 PHE A C 1
ATOM 2400 O O . PHE A 1 309 ? -47.979 -13.235 45.181 1.00 70.50 309 PHE A O 1
ATOM 2407 N N . ALA A 1 310 ? -49.452 -12.306 46.584 1.00 68.12 310 ALA A N 1
ATOM 2408 C CA . ALA A 1 310 ? -50.450 -13.361 46.464 1.00 68.12 310 ALA A CA 1
ATOM 2409 C C . ALA A 1 310 ? -51.629 -12.847 45.633 1.00 68.12 310 ALA A C 1
ATOM 2411 O O . ALA A 1 310 ? -52.071 -11.718 45.807 1.00 68.12 310 ALA A O 1
ATOM 2412 N N . THR A 1 311 ? -52.134 -13.660 44.708 1.00 62.97 311 THR A N 1
ATOM 2413 C CA . THR A 1 311 ? -53.283 -13.294 43.854 1.00 62.97 311 THR A CA 1
ATOM 2414 C C . THR A 1 311 ? -54.605 -13.877 44.338 1.00 62.97 311 THR A C 1
ATOM 2416 O O . THR A 1 311 ? -55.652 -13.497 43.827 1.00 62.97 311 THR A O 1
ATOM 2419 N N . ASN A 1 312 ? -54.569 -14.786 45.315 1.00 57.56 312 ASN A N 1
ATOM 2420 C CA . ASN A 1 312 ? -55.752 -15.471 45.825 1.00 57.56 312 ASN A CA 1
ATOM 2421 C C . ASN A 1 312 ? -55.997 -15.053 47.277 1.00 57.56 312 ASN A C 1
ATOM 2423 O O . ASN A 1 312 ? -55.057 -14.998 48.070 1.00 57.56 312 ASN A O 1
ATOM 2427 N N . ASN A 1 313 ? -57.260 -14.771 47.613 1.00 52.12 313 ASN A N 1
ATOM 2428 C CA . ASN A 1 313 ? -57.676 -14.396 48.961 1.00 52.12 313 ASN A CA 1
ATOM 2429 C C . ASN A 1 313 ? -57.195 -15.433 49.982 1.00 52.12 313 ASN A C 1
ATOM 2431 O O . ASN A 1 313 ? -57.566 -16.606 49.913 1.00 52.12 313 ASN A O 1
ATOM 2435 N N . PHE A 1 314 ? -56.416 -14.977 50.962 1.00 52.09 314 PHE A N 1
ATOM 2436 C CA . PHE A 1 314 ? -56.144 -15.718 52.186 1.00 52.09 314 PHE A CA 1
ATOM 2437 C C . PHE A 1 314 ? -57.435 -15.796 53.007 1.00 52.09 314 PHE A C 1
ATOM 2439 O O . PHE A 1 314 ? -57.617 -15.053 53.966 1.00 52.09 314 PHE A O 1
ATOM 2446 N N . GLN A 1 315 ? -58.366 -16.675 52.643 1.00 45.53 315 GLN A N 1
ATOM 2447 C CA . GLN A 1 315 ? -59.424 -17.042 53.576 1.00 45.53 315 GLN A CA 1
ATOM 2448 C C . GLN A 1 315 ? -58.849 -18.047 54.569 1.00 45.53 315 GLN A C 1
ATOM 2450 O O . GLN A 1 315 ? -58.985 -19.259 54.429 1.00 45.53 315 GLN A O 1
ATOM 2455 N N . SER A 1 316 ? -58.189 -17.514 55.597 1.00 46.66 316 SER A N 1
ATOM 2456 C CA . SER A 1 316 ? -58.119 -18.183 56.889 1.00 46.66 316 SER A CA 1
ATOM 2457 C C . SER A 1 316 ? -59.542 -18.201 57.438 1.00 46.66 316 SER A C 1
ATOM 2459 O O . SER A 1 316 ? -59.924 -17.347 58.232 1.00 46.66 316 SER A O 1
ATOM 2461 N N . THR A 1 317 ? -60.368 -19.158 57.020 1.00 43.00 317 THR A N 1
ATOM 2462 C CA . THR A 1 317 ? -61.534 -19.460 57.838 1.00 43.00 317 THR A CA 1
ATOM 2463 C C . THR A 1 317 ? -61.001 -20.160 59.078 1.00 43.00 317 THR A C 1
ATOM 2465 O O . THR A 1 317 ? -60.791 -21.373 59.064 1.00 43.00 317 THR A O 1
ATOM 2468 N N . ASN A 1 318 ? -60.774 -19.397 60.148 1.00 44.06 318 ASN A N 1
ATOM 2469 C CA . ASN A 1 318 ? -60.722 -19.938 61.500 1.00 44.06 318 ASN A CA 1
ATOM 2470 C C . ASN A 1 318 ? -62.131 -20.463 61.814 1.00 44.06 318 ASN A C 1
ATOM 2472 O O . ASN A 1 318 ? -62.939 -19.822 62.480 1.00 44.06 318 ASN A O 1
ATOM 2476 N N . ARG A 1 319 ? -62.484 -21.610 61.232 1.00 43.84 319 ARG A N 1
ATOM 2477 C CA . ARG A 1 319 ? -63.686 -22.345 61.597 1.00 43.84 319 ARG A CA 1
ATOM 2478 C C . ARG A 1 319 ? -63.278 -23.279 62.716 1.00 43.84 319 ARG A C 1
ATOM 2480 O O . ARG A 1 319 ? -62.425 -24.143 62.527 1.00 43.84 319 ARG A O 1
ATOM 2487 N N . GLY A 1 320 ? -63.860 -23.023 63.885 1.00 40.44 320 GLY A N 1
ATOM 2488 C CA . GLY A 1 320 ? -63.698 -23.832 65.082 1.00 40.44 320 GLY A CA 1
ATOM 2489 C C . GLY A 1 320 ? -63.799 -25.328 64.788 1.00 40.44 320 GLY A C 1
ATOM 2490 O O . GLY A 1 320 ? -64.447 -25.757 63.832 1.00 40.44 320 GLY A O 1
ATOM 2491 N N . ALA A 1 321 ? -63.101 -26.088 65.627 1.00 46.84 321 ALA A N 1
ATOM 2492 C CA . ALA A 1 321 ? -62.940 -27.533 65.577 1.00 46.84 321 ALA A CA 1
ATOM 2493 C C . ALA A 1 321 ? -64.187 -28.273 65.059 1.00 46.84 321 ALA A C 1
ATOM 2495 O O . ALA A 1 321 ? -65.240 -28.220 65.691 1.00 46.84 321 ALA A O 1
ATOM 2496 N N . GLY A 1 322 ? -64.058 -29.005 63.943 1.00 46.44 322 GLY A N 1
ATOM 2497 C CA . GLY A 1 322 ? -65.060 -30.026 63.623 1.00 46.44 322 GLY A CA 1
ATOM 2498 C C . GLY A 1 322 ? -65.250 -30.495 62.182 1.00 46.44 322 GLY A C 1
ATOM 2499 O O . GLY A 1 322 ? -66.034 -31.419 61.994 1.00 46.44 322 GLY A O 1
ATOM 2500 N N . SER A 1 323 ? -64.599 -29.946 61.148 1.00 40.44 323 SER A N 1
ATOM 2501 C CA . SER A 1 323 ? -64.780 -30.517 59.799 1.00 40.44 323 SER A CA 1
ATOM 2502 C C . SER A 1 323 ? -63.634 -30.206 58.837 1.00 40.44 323 SER A C 1
ATOM 2504 O O . SER A 1 323 ? -63.484 -29.080 58.367 1.00 40.44 323 SER A O 1
ATOM 2506 N N . PHE A 1 324 ? -62.829 -31.227 58.530 1.00 47.72 324 PHE A N 1
ATOM 2507 C CA . PHE A 1 324 ? -61.778 -31.174 57.516 1.00 47.72 324 PHE A CA 1
ATOM 2508 C C . PHE A 1 324 ? -62.382 -31.386 56.127 1.00 47.72 324 PHE A C 1
ATOM 2510 O O . PHE A 1 324 ? -62.250 -32.454 55.537 1.00 47.72 324 PHE A O 1
ATOM 2517 N N . ASN A 1 325 ? -63.029 -30.359 55.583 1.00 42.81 325 ASN A N 1
ATOM 2518 C CA . ASN A 1 325 ? -63.096 -30.242 54.134 1.00 42.81 325 ASN A CA 1
ATOM 2519 C C . ASN A 1 325 ? -61.827 -29.510 53.710 1.00 42.81 325 ASN A C 1
ATOM 2521 O O . ASN A 1 325 ? -61.745 -28.286 53.804 1.00 42.81 325 ASN A O 1
ATOM 2525 N N . ALA A 1 326 ? -60.811 -30.279 53.318 1.00 46.41 326 ALA A N 1
ATOM 2526 C CA . ALA A 1 326 ? -59.604 -29.754 52.702 1.00 46.41 326 ALA A CA 1
ATOM 2527 C C . ALA A 1 326 ? -59.988 -29.146 51.348 1.00 46.41 326 ALA A C 1
ATOM 2529 O O . ALA A 1 326 ? -59.851 -29.774 50.301 1.00 46.41 326 ALA A O 1
ATOM 2530 N N . GLN A 1 327 ? -60.505 -27.916 51.360 1.00 46.78 327 GLN A N 1
ATOM 2531 C CA . GLN A 1 327 ? -60.395 -27.076 50.184 1.00 46.78 327 GLN A CA 1
ATOM 2532 C C . GLN A 1 327 ? -58.898 -26.931 49.952 1.00 46.78 327 GLN A C 1
ATOM 2534 O O . GLN A 1 327 ? -58.186 -26.335 50.760 1.00 46.78 327 GLN A O 1
ATOM 2539 N N . THR A 1 328 ? -58.413 -27.583 48.898 1.00 46.97 328 THR A N 1
ATOM 2540 C CA . THR A 1 328 ? -57.059 -27.436 48.377 1.00 46.97 328 THR A CA 1
ATOM 2541 C C . THR A 1 328 ? -56.917 -25.993 47.922 1.00 46.97 328 THR A C 1
ATOM 2543 O O . THR A 1 328 ? -57.100 -25.660 46.750 1.00 46.97 328 THR A O 1
ATOM 2546 N N . ASN A 1 329 ? -56.691 -25.103 48.881 1.00 51.19 329 ASN A N 1
ATOM 2547 C CA . ASN A 1 329 ? -56.430 -23.711 48.617 1.00 51.19 329 ASN A CA 1
ATOM 2548 C C . ASN A 1 329 ? -55.088 -23.695 47.899 1.00 51.19 329 ASN A C 1
ATOM 2550 O O . ASN A 1 329 ? -54.043 -23.937 48.493 1.00 51.19 329 ASN A O 1
ATOM 2554 N N . ASN A 1 330 ? -55.133 -23.502 46.582 1.00 53.34 330 ASN A N 1
ATOM 2555 C CA . ASN A 1 330 ? -53.941 -23.373 45.764 1.00 53.34 330 ASN A CA 1
ATOM 2556 C C . ASN A 1 330 ? -53.198 -22.113 46.214 1.00 53.34 330 ASN A C 1
ATOM 2558 O O . ASN A 1 330 ? -53.493 -20.998 45.771 1.00 53.34 330 ASN A O 1
ATOM 2562 N N . HIS A 1 331 ? -52.255 -22.304 47.132 1.00 61.12 331 HIS A N 1
ATOM 2563 C CA . HIS A 1 331 ? -51.366 -21.266 47.611 1.00 61.12 331 HIS A CA 1
ATOM 2564 C C . HIS A 1 331 ? -50.398 -20.926 46.476 1.00 61.12 331 HIS A C 1
ATOM 2566 O O . HIS A 1 331 ? -49.570 -21.747 46.077 1.00 61.12 331 HIS A O 1
ATOM 2572 N N . GLN A 1 332 ? -50.550 -19.728 45.915 1.00 63.66 332 GLN A N 1
ATOM 2573 C CA . GLN A 1 332 ? -49.679 -19.211 44.865 1.00 63.66 332 GLN A CA 1
ATOM 2574 C C . GLN A 1 332 ? -48.984 -17.960 45.379 1.00 63.66 332 GLN A C 1
ATOM 2576 O O . GLN A 1 332 ? -49.623 -16.929 45.603 1.00 63.66 332 GLN A O 1
ATOM 2581 N N . LEU A 1 333 ? -47.669 -18.059 45.545 1.00 71.75 333 LEU A N 1
ATOM 2582 C CA . LEU A 1 333 ? -46.812 -16.897 45.718 1.00 71.75 333 LEU A CA 1
ATOM 2583 C C . LEU A 1 333 ? -46.296 -16.502 44.335 1.00 71.75 333 LEU A C 1
ATOM 2585 O O . LEU A 1 333 ? -45.634 -17.291 43.661 1.00 71.75 333 LEU A O 1
ATOM 2589 N N . ASN A 1 334 ? -46.623 -15.295 43.897 1.00 75.50 334 ASN A N 1
ATOM 2590 C CA . ASN A 1 334 ? -46.162 -14.740 42.636 1.00 75.50 334 ASN A CA 1
ATOM 2591 C C . ASN A 1 334 ? -44.966 -13.820 42.881 1.00 75.50 334 ASN A C 1
ATOM 2593 O O . ASN A 1 334 ? -44.853 -13.182 43.928 1.00 75.50 334 ASN A O 1
ATOM 2597 N N . ILE A 1 335 ? -44.106 -13.737 41.875 1.00 79.25 335 ILE A N 1
ATOM 2598 C CA . ILE A 1 335 ? -42.970 -12.828 41.796 1.00 79.25 335 ILE A CA 1
ATOM 2599 C C . ILE A 1 335 ? -43.162 -11.992 40.532 1.00 79.25 335 ILE A C 1
ATOM 2601 O O . ILE A 1 335 ? -43.350 -12.558 39.455 1.00 79.25 335 ILE A O 1
ATOM 2605 N N . ASP A 1 336 ? -43.118 -10.668 40.645 1.00 77.19 336 ASP A N 1
ATOM 2606 C CA . ASP A 1 336 ? -42.990 -9.757 39.500 1.00 77.19 336 ASP A CA 1
ATOM 2607 C C . ASP A 1 336 ? -42.021 -8.633 39.871 1.00 77.19 336 ASP A C 1
ATOM 2609 O O . ASP A 1 336 ? -42.351 -7.731 40.644 1.00 77.19 336 ASP A O 1
ATOM 2613 N N . ALA A 1 337 ? -40.808 -8.701 39.321 1.00 74.81 337 ALA A N 1
ATOM 2614 C CA . ALA A 1 337 ? -39.743 -7.744 39.598 1.00 74.81 337 ALA A CA 1
ATOM 2615 C C . ALA A 1 337 ? -40.107 -6.309 39.180 1.00 74.81 337 ALA A C 1
ATOM 2617 O O . ALA A 1 337 ? -39.617 -5.358 39.786 1.00 74.81 337 ALA A O 1
ATOM 2618 N N . SER A 1 338 ? -41.022 -6.121 38.221 1.00 73.94 338 SER A N 1
ATOM 2619 C CA . SER A 1 338 ? -41.501 -4.786 37.834 1.00 73.94 338 SER A CA 1
ATOM 2620 C C . SER A 1 338 ? -42.265 -4.066 38.951 1.00 73.94 338 SER A C 1
ATOM 2622 O O . SER A 1 338 ? -42.352 -2.837 38.927 1.00 73.94 338 SER A O 1
ATOM 2624 N N . ARG A 1 339 ? -42.756 -4.811 39.955 1.00 74.94 339 ARG A N 1
ATOM 2625 C CA . ARG A 1 339 ? -43.406 -4.287 41.168 1.00 74.94 339 ARG A CA 1
ATOM 2626 C C . ARG A 1 339 ? -42.413 -3.849 42.248 1.00 74.94 339 ARG A C 1
ATOM 2628 O O . ARG A 1 339 ? -42.840 -3.401 43.312 1.00 74.94 339 ARG A O 1
ATOM 2635 N N . ALA A 1 340 ? -41.106 -3.988 42.016 1.00 71.38 340 ALA A N 1
ATOM 2636 C CA . ALA A 1 340 ? -40.096 -3.394 42.884 1.00 71.38 340 ALA A CA 1
ATOM 2637 C C . ALA A 1 340 ? -40.271 -1.871 42.902 1.00 71.38 340 ALA A C 1
ATOM 2639 O O . ALA A 1 340 ? -40.511 -1.255 41.858 1.00 71.38 340 ALA A O 1
ATOM 2640 N N . SER A 1 341 ? -40.146 -1.250 44.079 1.00 61.22 341 SER A N 1
ATOM 2641 C CA . SER A 1 341 ? -40.164 0.212 44.163 1.00 61.22 341 SER A CA 1
ATOM 2642 C C . SER A 1 341 ? -39.001 0.788 43.350 1.00 61.22 341 SER A C 1
ATOM 2644 O O . SER A 1 341 ? -37.954 0.151 43.211 1.00 61.22 341 SER A O 1
ATOM 2646 N N . ASN A 1 342 ? -39.149 2.015 42.847 1.00 60.47 342 ASN A N 1
ATOM 2647 C CA . ASN A 1 342 ? -38.059 2.700 42.144 1.00 60.47 342 ASN A CA 1
ATOM 2648 C C . ASN A 1 342 ? -36.792 2.854 43.011 1.00 60.47 342 ASN A C 1
ATOM 2650 O O . ASN A 1 342 ? -35.718 3.035 42.457 1.00 60.47 342 ASN A O 1
ATOM 2654 N N . ILE A 1 343 ? -36.908 2.725 44.340 1.00 50.03 343 ILE A N 1
ATOM 2655 C CA . ILE A 1 343 ? -35.791 2.769 45.297 1.00 50.03 343 ILE A CA 1
ATOM 2656 C C . ILE A 1 343 ? -34.954 1.477 45.239 1.00 50.03 343 ILE A C 1
ATOM 2658 O O . ILE A 1 343 ? -33.741 1.534 45.387 1.00 50.03 343 ILE A O 1
ATOM 2662 N N . TYR A 1 344 ? -35.576 0.317 44.991 1.00 48.91 344 TYR A N 1
ATOM 2663 C CA . TYR A 1 344 ? -34.886 -0.983 44.906 1.00 48.91 344 TYR A CA 1
ATOM 2664 C C . TYR A 1 344 ? -34.601 -1.442 43.467 1.00 48.91 344 TYR A C 1
ATOM 2666 O O . TYR A 1 344 ? -33.960 -2.473 43.271 1.00 48.91 344 TYR A O 1
ATOM 2674 N N . LYS A 1 345 ? -35.066 -0.696 42.454 1.00 51.97 345 LYS A N 1
ATOM 2675 C CA . LYS A 1 345 ? -34.695 -0.917 41.042 1.00 51.97 345 LYS A CA 1
ATOM 2676 C C . LYS A 1 345 ? -33.225 -0.607 40.759 1.00 51.97 345 LYS A C 1
ATOM 2678 O O . LYS A 1 345 ? -32.714 -1.050 39.737 1.00 51.97 345 LYS A O 1
ATOM 2683 N N . ASP A 1 346 ? -32.569 0.115 41.661 1.00 50.72 346 ASP A N 1
ATOM 2684 C CA . ASP A 1 346 ? -31.219 0.629 41.484 1.00 50.72 346 ASP A CA 1
ATOM 2685 C C . ASP A 1 346 ? -30.297 0.052 42.566 1.00 50.72 346 ASP A C 1
ATOM 2687 O O . ASP A 1 346 ? -29.871 0.724 43.504 1.00 50.72 346 ASP A O 1
ATOM 2691 N N . ASN A 1 347 ? -30.023 -1.253 42.483 1.00 49.97 347 ASN A N 1
ATOM 2692 C CA . ASN A 1 347 ? -28.965 -1.861 43.288 1.00 49.97 347 ASN A CA 1
ATOM 2693 C C . ASN A 1 347 ? -27.615 -1.506 42.644 1.00 49.97 347 ASN A C 1
ATOM 2695 O O . ASN A 1 347 ? -26.959 -2.333 42.016 1.00 49.97 347 ASN A O 1
ATOM 2699 N N . SER A 1 348 ? -27.195 -0.256 42.826 1.00 47.31 348 SER A N 1
ATOM 2700 C CA . SER A 1 348 ? -25.896 0.295 42.413 1.00 47.31 348 SER A CA 1
ATOM 2701 C C . SER A 1 348 ? -24.687 -0.349 43.121 1.00 47.31 348 SER A C 1
ATOM 2703 O O . SER A 1 348 ? -23.555 0.091 42.942 1.00 47.31 348 SER A O 1
ATOM 2705 N N . GLY A 1 349 ? -24.907 -1.398 43.923 1.00 44.19 349 GLY A N 1
ATOM 2706 C CA . GLY A 1 349 ? -23.911 -2.021 44.796 1.00 44.19 349 GLY A CA 1
ATOM 2707 C C . GLY A 1 349 ? -23.378 -3.387 44.359 1.00 44.19 349 GLY A C 1
ATOM 2708 O O . GLY A 1 349 ? -22.568 -3.957 45.085 1.00 44.19 349 GLY A O 1
ATOM 2709 N N . VAL A 1 350 ? -23.800 -3.942 43.216 1.00 50.94 350 VAL A N 1
ATOM 2710 C CA . VAL A 1 350 ? -23.217 -5.194 42.693 1.00 50.94 350 VAL A CA 1
ATOM 2711 C C . VAL A 1 350 ? -22.239 -4.864 41.568 1.00 50.94 350 VAL A C 1
ATOM 2713 O O . VAL A 1 350 ? -22.493 -5.137 40.397 1.00 50.94 350 VAL A O 1
ATOM 2716 N N . GLU A 1 351 ? -21.110 -4.243 41.914 1.00 51.06 351 GLU A N 1
ATOM 2717 C CA . GLU A 1 351 ? -19.983 -4.153 40.984 1.00 51.06 351 GLU A CA 1
ATOM 2718 C C . GLU A 1 351 ? -19.313 -5.534 40.939 1.00 51.06 351 GLU A C 1
ATOM 2720 O O . GLU A 1 351 ? -18.739 -6.007 41.923 1.00 51.06 351 GLU A O 1
ATOM 2725 N N . LEU A 1 352 ? -19.448 -6.231 39.807 1.00 58.28 352 LEU A N 1
ATOM 2726 C CA . LEU A 1 352 ? -18.716 -7.474 39.570 1.00 58.28 352 LEU A CA 1
ATOM 2727 C C . LEU A 1 352 ? -17.214 -7.187 39.692 1.00 58.28 352 LEU A C 1
ATOM 2729 O O . LEU A 1 352 ? -16.749 -6.148 39.225 1.00 58.28 352 LEU A O 1
ATOM 2733 N N . GLN A 1 353 ? -16.439 -8.112 40.272 1.00 64.56 353 GLN A N 1
ATOM 2734 C CA . GLN A 1 353 ? -14.979 -8.023 40.191 1.00 64.56 353 GLN A CA 1
ATOM 2735 C C . GLN A 1 353 ? -14.575 -7.873 38.721 1.00 64.56 353 GLN A C 1
ATOM 2737 O O . GLN A 1 353 ? -14.807 -8.769 37.909 1.00 64.56 353 GLN A O 1
ATOM 2742 N N . ALA A 1 354 ? -13.992 -6.723 38.388 1.00 69.69 354 ALA A N 1
ATOM 2743 C CA . ALA A 1 354 ? -13.661 -6.362 37.021 1.00 69.69 354 ALA A CA 1
ATOM 2744 C C . ALA A 1 354 ? -12.158 -6.134 36.870 1.00 69.69 354 ALA A C 1
ATOM 2746 O O . ALA A 1 354 ? -11.511 -5.463 37.679 1.00 69.69 354 ALA A O 1
ATOM 2747 N N . PHE A 1 355 ? -11.608 -6.674 35.787 1.00 76.75 355 PHE A N 1
ATOM 2748 C CA . PHE A 1 355 ? -10.254 -6.375 35.352 1.00 76.75 355 PHE A CA 1
ATOM 2749 C C . PHE A 1 355 ? -10.244 -5.020 34.630 1.00 76.75 355 PHE A C 1
ATOM 2751 O O . PHE A 1 355 ? -10.937 -4.846 33.628 1.00 76.75 355 PHE A O 1
ATOM 2758 N N . LYS A 1 356 ? -9.496 -4.041 35.156 1.00 84.62 356 LYS A N 1
ATOM 2759 C CA . LYS A 1 356 ? -9.471 -2.669 34.623 1.00 84.62 356 LYS A CA 1
ATOM 2760 C C . LYS A 1 356 ? -8.429 -2.540 33.511 1.00 84.62 356 LYS A C 1
ATOM 2762 O O . LYS A 1 356 ? -7.248 -2.787 33.737 1.00 84.62 356 LYS A O 1
ATOM 2767 N N . LEU A 1 357 ? -8.878 -2.116 32.331 1.00 90.44 357 LEU A N 1
ATOM 2768 C CA . LEU A 1 357 ? -8.063 -1.901 31.134 1.00 90.44 357 LEU A CA 1
ATOM 2769 C C . LEU A 1 357 ? -8.210 -0.458 30.645 1.00 90.44 357 LEU A C 1
ATOM 2771 O O . LEU A 1 357 ? -9.270 0.149 30.806 1.00 90.44 357 LEU A O 1
ATOM 2775 N N . LEU A 1 358 ? -7.175 0.081 29.999 1.00 92.06 358 LEU A N 1
ATOM 2776 C CA . LEU A 1 358 ? -7.297 1.347 29.277 1.00 92.06 358 LEU A CA 1
ATOM 2777 C C . LEU A 1 358 ? -8.141 1.124 28.025 1.00 92.06 358 LEU A C 1
ATOM 2779 O O . LEU A 1 358 ? -7.783 0.308 27.177 1.00 92.06 358 LEU A O 1
ATOM 2783 N N . THR A 1 359 ? -9.251 1.852 27.921 1.00 92.62 359 THR A N 1
ATOM 2784 C CA . THR A 1 359 ? -10.126 1.821 26.746 1.00 92.62 359 THR A CA 1
ATOM 2785 C C . THR A 1 359 ? -9.682 2.904 25.779 1.00 92.62 359 THR A C 1
ATOM 2787 O O . THR A 1 359 ? -9.763 4.095 26.083 1.00 92.62 359 THR A O 1
ATOM 2790 N N . CYS A 1 360 ? -9.201 2.491 24.615 1.00 94.06 360 CYS A N 1
ATOM 2791 C CA . CYS A 1 360 ? -8.592 3.381 23.643 1.00 94.06 360 CYS A CA 1
ATOM 2792 C C . CYS A 1 360 ? -9.174 3.153 22.248 1.00 94.06 360 CYS A C 1
ATOM 2794 O O . CYS A 1 360 ? -9.630 2.060 21.928 1.00 94.06 360 CYS A O 1
ATOM 2796 N N . ILE A 1 361 ? -9.107 4.171 21.395 1.00 94.12 361 ILE A N 1
ATOM 2797 C CA . ILE A 1 361 ? -9.498 4.082 19.987 1.00 94.12 361 ILE A CA 1
ATOM 2798 C C . ILE A 1 361 ? -8.282 4.381 19.119 1.00 94.12 361 ILE A C 1
ATOM 2800 O O . ILE A 1 361 ? -7.559 5.343 19.380 1.00 94.12 361 ILE A O 1
ATOM 2804 N N . PHE A 1 362 ? -8.025 3.561 18.103 1.00 95.88 362 PHE A N 1
ATOM 2805 C CA . PHE A 1 362 ? -6.955 3.843 17.152 1.00 95.88 362 PHE A CA 1
ATOM 2806 C C . PHE A 1 362 ? -7.293 5.121 16.382 1.00 95.88 362 PHE A C 1
ATOM 2808 O O . PHE A 1 362 ? -8.363 5.238 15.783 1.00 95.88 362 PHE A O 1
ATOM 2815 N N . ALA A 1 363 ? -6.400 6.103 16.443 1.00 91.94 363 ALA A N 1
ATOM 2816 C CA . ALA A 1 363 ? -6.700 7.468 16.029 1.00 91.94 363 ALA A CA 1
ATOM 2817 C C . ALA A 1 363 ? -5.689 8.050 15.043 1.00 91.94 363 ALA A C 1
ATOM 2819 O O . ALA A 1 363 ? -6.008 9.080 14.461 1.00 91.94 363 ALA A O 1
ATOM 2820 N N . ASP A 1 364 ? -4.525 7.403 14.875 1.00 85.50 364 ASP A N 1
ATOM 2821 C CA . ASP A 1 364 ? -3.412 7.847 14.023 1.00 85.50 364 ASP A CA 1
ATOM 2822 C C . ASP A 1 364 ? -3.155 9.362 14.166 1.00 85.50 364 ASP A C 1
ATOM 2824 O O . ASP A 1 364 ? -3.678 10.147 13.374 1.00 85.50 364 ASP A O 1
ATOM 2828 N N . PRO A 1 365 ? -2.435 9.805 15.219 1.00 67.31 365 PRO A N 1
ATOM 2829 C CA . PRO A 1 365 ? -2.099 11.209 15.390 1.00 67.31 365 PRO A CA 1
ATOM 2830 C C . PRO A 1 365 ? -1.198 11.605 14.223 1.00 67.31 365 PRO A C 1
ATOM 2832 O O . PRO A 1 365 ? -0.010 11.281 14.234 1.00 67.31 365 PRO A O 1
ATOM 2835 N N . SER A 1 366 ? -1.808 12.229 13.220 1.00 57.66 366 SER A N 1
ATOM 2836 C CA . SER A 1 366 ? -1.171 12.739 12.005 1.00 57.66 366 SER A CA 1
ATOM 2837 C C . SER A 1 366 ? 0.092 13.529 12.300 1.00 57.66 366 SER A C 1
ATOM 2839 O O . SER A 1 366 ? 0.034 14.344 13.257 1.00 57.66 366 SER A O 1
#

Sequence (366 aa):
MESKKTLTLSGDKLLSEAMKEALKTGVKNFSLLGAKTSNDETLLNLDTTNIEGFTPHIVATSQLEAGFYDENGILTYTLDLAKLSGDFDTSDKERYIYYINLLDNDNNVLITFPTSRVLLSQNIGGIFTIKFPISGTKNEVVFKRDEYIVRTEFESLKAKVLENENLLNATILEVNNKINQINTTIATLVTTLKLQSLIDNRVGELAYFAAKEVPKGYYLVGTLVKKAKYAKLYAKVQGLSNVTESDDNFMINNFTYVKGTNSTSDVLQTQTQALPNIRGKAWSGSGNISVNSSFFGGETSANTEGVFFATNNFQSTNRGAGSFNAQTNNHQLNIDASRASNIYKDNSGVELQAFKLLTCIFADPS

Foldseek 3Di:
DDDDDDDDDDDPVVVLVVVVVCVQQFFWKKWWFWDLDLCDPCLVPPDPVDPVSRVVRTQFMDTWPTWDQPPVRWTKTKDWCQRRQPRRPDDRFKTFTQKMFTAGPVRDGPDIDGDPRDIDGHPDTDIDMDTGDPDPDDDDDDDDPPPDDDPVNVVVVVVVVVVVVVVVVVVVVVVVVVVVVVVVVVVVVVVVVVVVVVLLVQFFPKDWAPDPDDDPQKDFAQDKDFCLQQVSNCVLCPPQPQWDDDDGIIHRHDDPDDDDDPDPNCVSPDDDDDDDWDKDKDWDQPDDPDDPCVVPPDDDAPPPQAQKDWPDHPPPPPDPDDDPPPPVPTTIIIGTNVSHPPVVRCPVPPDDPDDDTGIIGRRRRD

pLDDT: mean 74.08, std 18.98, range [25.58, 98.38]

Secondary structure (DSSP, 8-state):
-----------HHHHHHHHHHHHHHH--EEEEEEESSTT-HHHHT--TT-GGGTGGGEEEEEE----EE-TTS-EEEEEEGGGGTTT--SS--EEEEEEEEEE-TT--EEEEEEEEEEEEETT---EEEEEE---SS-------TTSS--HHHHHHHHHHHHHHHHHHHHHHHHHHHHHHHHHHHHHHHHHHHHHHHHHHHHTT-EEEE-SSSPPTTEEETT--EEGGGGHHHHHHHTT-TTEEE-SSEEEEPP-S-----S-GGGTT------PPPPEEEEE-SSS-----GGGS-SSS-----SSEEE-S--------SS---------EEEEEGGGS-TTTS--TT--------EEEEE----

Radius of gyration: 62.93 Å; chains: 1; bounding box: 114×56×190 Å